Protein AF-A0A8T4SGU6-F1 (afdb_monomer_lite)

Radius of gyration: 40.5 Å; chains: 1; bounding box: 100×80×99 Å

Secondary structure (DSSP, 8-state):
-----------------------------HHHHHHHHHHHHHHHHHHHHHHHHHHHHHHHHHHHHHHHHHHHHHHHHHHHHHHHHHHHHHHHHHHHHHHHHT----------S------HHHHHHHHHHHHHHTSTT-----PPP----GGGTGGGSSS--S--PPPPHHHHHHHHHHHHHHS--EESSSSS-TTS--EEEPTTS-EEE-EE---TT-TTEEEEEEE-TTS-EEEEEEE-TT-EETTEEPPP-

Foldseek 3Di:
DDDDDDDDDDDDPDDDDDDDPPPDPDDDDPVVVVVVVVVVVVVVVVVVVVVVVVVCVVVVVVVVVVVVVVVVVVVVVVVVVVVVVVVVVVVVVVVVVVVVVPPDPPDDPPDPPDDDDDDPVVVVVVVVVVVVVVPPPDDPDDDDDPDDDPVVVVVPPPDDDPDDDDPDPVVVVVPVVVCVQQVFKDKPVQFPAQADWIWIQGNRRDIDTWDQDPDPVQQQKIFDWGQDPVSGIDTDIDRAPQGDDPRHHDDDD

Structure (mmCIF, N/CA/C/O backbone):
data_AF-A0A8T4SGU6-F1
#
_entry.id   AF-A0A8T4SGU6-F1
#
loop_
_atom_site.group_PDB
_atom_site.id
_atom_site.type_symbol
_atom_site.label_atom_id
_atom_site.label_alt_id
_atom_site.label_comp_id
_atom_site.label_asym_id
_atom_site.label_entity_id
_atom_site.label_seq_id
_atom_site.pdbx_PDB_ins_code
_atom_site.Cartn_x
_atom_site.Cartn_y
_atom_site.Cartn_z
_atom_site.occupancy
_atom_site.B_iso_or_equiv
_atom_site.auth_seq_id
_atom_site.auth_comp_id
_atom_site.auth_asym_id
_atom_site.auth_atom_id
_atom_site.pdbx_PDB_model_num
ATOM 1 N N . MET A 1 1 ? 8.895 39.538 29.340 1.00 46.19 1 MET A N 1
ATOM 2 C CA . MET A 1 1 ? 7.439 39.818 29.325 1.00 46.19 1 MET A CA 1
ATOM 3 C C . MET A 1 1 ? 6.768 39.092 30.487 1.00 46.19 1 MET A C 1
ATOM 5 O O . MET A 1 1 ? 6.657 37.876 30.463 1.00 46.19 1 MET A O 1
ATOM 9 N N . SER A 1 2 ? 6.404 39.833 31.535 1.00 48.62 2 SER A N 1
ATOM 10 C CA . SER A 1 2 ? 5.876 39.313 32.805 1.00 48.62 2 SER A CA 1
ATOM 11 C C . SER A 1 2 ? 4.350 39.199 32.756 1.00 48.62 2 SER A C 1
ATOM 13 O O . SER A 1 2 ? 3.676 40.177 32.438 1.00 48.62 2 SER A O 1
ATOM 15 N N . LYS A 1 3 ? 3.785 38.027 33.072 1.00 57.81 3 LYS A N 1
ATOM 16 C CA . LYS A 1 3 ? 2.332 37.847 33.236 1.00 57.81 3 LYS A CA 1
ATOM 17 C C . LYS A 1 3 ? 2.012 37.416 34.668 1.00 57.81 3 LYS A C 1
ATOM 19 O O . LYS A 1 3 ? 1.973 36.233 34.986 1.00 57.81 3 LYS A O 1
ATOM 24 N N . LYS A 1 4 ? 1.730 38.414 35.514 1.00 60.12 4 LYS A N 1
ATOM 25 C CA . LYS A 1 4 ? 0.951 38.282 36.757 1.00 60.12 4 LYS A CA 1
ATOM 26 C C . LYS A 1 4 ? -0.436 37.714 36.423 1.00 60.12 4 LYS A C 1
ATOM 28 O O . LYS A 1 4 ? -1.144 38.305 35.610 1.00 60.12 4 LYS A O 1
ATOM 33 N N . LYS A 1 5 ? -0.873 36.648 37.100 1.00 61.66 5 LYS A N 1
ATOM 34 C CA . LYS A 1 5 ? -2.297 36.282 37.180 1.00 61.66 5 LYS A CA 1
ATOM 35 C C . LYS A 1 5 ? -2.786 36.416 38.621 1.00 61.66 5 LYS A C 1
ATOM 37 O O . LYS A 1 5 ? -2.148 35.959 39.561 1.00 61.66 5 LYS A O 1
ATOM 42 N N . ARG A 1 6 ? -3.887 37.160 38.738 1.00 62.16 6 ARG A N 1
ATOM 43 C CA . ARG A 1 6 ? -4.563 37.614 39.954 1.00 62.16 6 ARG A CA 1
ATOM 44 C C . ARG A 1 6 ? -5.322 36.458 40.607 1.00 62.16 6 ARG A C 1
ATOM 46 O O . ARG A 1 6 ? -6.027 35.729 39.917 1.00 62.16 6 ARG A O 1
ATOM 53 N N . TYR A 1 7 ? -5.230 36.371 41.930 1.00 50.94 7 TYR A N 1
ATOM 54 C CA . TYR A 1 7 ? -6.155 35.617 42.771 1.00 50.94 7 TYR A CA 1
ATOM 55 C C . TYR A 1 7 ? -7.510 36.335 42.809 1.00 50.94 7 TYR A C 1
ATOM 57 O O . TYR A 1 7 ? -7.584 37.510 43.168 1.00 50.94 7 TYR A O 1
ATOM 65 N N . LEU A 1 8 ? -8.577 35.627 42.443 1.00 58.75 8 LEU A N 1
ATOM 66 C CA . LEU A 1 8 ? -9.958 36.034 42.688 1.00 58.75 8 LEU A CA 1
ATOM 67 C C . LEU A 1 8 ? -10.424 35.358 43.978 1.00 58.75 8 LEU A C 1
ATOM 69 O O . LEU A 1 8 ? -10.650 34.153 44.014 1.00 58.75 8 LEU A O 1
ATOM 73 N N . SER A 1 9 ? -10.540 36.157 45.039 1.00 65.56 9 SER A N 1
ATOM 74 C CA . SER A 1 9 ? -11.403 35.856 46.177 1.00 65.56 9 SER A CA 1
ATOM 75 C C . SER A 1 9 ? -12.822 36.338 45.870 1.00 65.56 9 SER A C 1
ATOM 77 O O . SER A 1 9 ? -12.987 37.273 45.080 1.00 65.56 9 SER A O 1
ATOM 79 N N . LYS A 1 10 ? -13.801 35.692 46.520 1.00 54.75 10 LYS A N 1
ATOM 80 C CA . LYS A 1 10 ? -15.238 36.006 46.717 1.00 54.75 10 LYS A CA 1
ATOM 81 C C . LYS A 1 10 ? -16.026 34.698 46.514 1.00 54.75 10 LYS A C 1
ATOM 83 O O . LYS A 1 10 ? -15.729 33.946 45.605 1.00 54.75 10 LYS A O 1
ATOM 88 N N . SER A 1 11 ? -17.018 34.338 47.316 1.00 50.38 11 SER A N 1
ATOM 89 C CA . SER A 1 11 ? -17.886 35.168 48.138 1.00 50.38 11 SER A CA 1
ATOM 90 C C . SER A 1 11 ? -18.423 34.372 49.329 1.00 50.38 11 SER A C 1
ATOM 92 O O . SER A 1 11 ? -18.724 33.184 49.236 1.00 50.38 11 SER A O 1
ATOM 94 N N . LYS A 1 12 ? -18.547 35.075 50.455 1.00 56.81 12 LYS A N 1
ATOM 95 C CA . LYS A 1 12 ? -19.472 34.751 51.535 1.00 56.81 12 LYS A CA 1
ATOM 96 C C . LYS A 1 12 ? -20.892 34.871 50.972 1.00 56.81 12 LYS A C 1
ATOM 98 O O . LYS A 1 12 ? -21.280 35.975 50.601 1.00 56.81 12 LYS A O 1
ATOM 103 N N . LEU A 1 13 ? -21.662 33.787 50.964 1.00 55.28 13 LEU A N 1
ATOM 104 C CA . LEU A 1 13 ? -23.122 33.866 50.927 1.00 55.28 13 LEU A CA 1
ATOM 105 C C . LEU A 1 13 ? -23.644 33.291 52.244 1.00 55.28 13 LEU A C 1
ATOM 107 O O . LEU A 1 13 ? -23.823 32.088 52.414 1.00 55.28 13 LEU A O 1
ATOM 111 N N . ALA A 1 14 ? -23.770 34.190 53.214 1.00 54.28 14 ALA A N 1
ATOM 112 C CA . ALA A 1 14 ? -24.398 33.940 54.493 1.00 54.28 14 ALA A CA 1
ATOM 113 C C . ALA A 1 14 ? -25.899 34.231 54.376 1.00 54.28 14 ALA A C 1
ATOM 115 O O . ALA A 1 14 ? -26.293 35.261 53.839 1.00 54.28 14 ALA A O 1
ATOM 116 N N . GLN A 1 15 ? -26.687 33.317 54.941 1.00 56.03 15 GLN A N 1
ATOM 117 C CA . GLN A 1 15 ? -27.799 33.622 55.840 1.00 56.03 15 GLN A CA 1
ATOM 118 C C . GLN A 1 15 ? -28.861 34.604 55.326 1.00 56.03 15 GLN A C 1
ATOM 120 O O . GLN A 1 15 ? -28.764 35.798 55.559 1.00 56.03 15 GLN A O 1
ATOM 125 N N . HIS A 1 16 ? -29.960 34.075 54.786 1.00 52.00 16 HIS A N 1
ATOM 126 C CA . HIS A 1 16 ? -31.298 34.546 55.156 1.00 52.00 16 HIS A CA 1
ATOM 127 C C . HIS A 1 16 ? -32.350 33.523 54.717 1.00 52.00 16 HIS A C 1
ATOM 129 O O . HIS A 1 16 ? -32.627 33.351 53.537 1.00 52.00 16 HIS A O 1
ATOM 135 N N . GLY A 1 17 ? -32.942 32.837 55.691 1.00 49.19 17 GLY A N 1
ATOM 136 C CA . GLY A 1 17 ? -34.049 31.912 55.477 1.00 49.19 17 GLY A CA 1
ATOM 137 C C . GLY A 1 17 ? -34.768 31.668 56.794 1.00 49.19 17 GLY A C 1
ATOM 138 O O . GLY A 1 17 ? -34.551 30.649 57.444 1.00 49.19 17 GLY A O 1
ATOM 139 N N . LYS A 1 18 ? -35.574 32.647 57.227 1.00 53.00 18 LYS A N 1
ATOM 140 C CA . LYS A 1 18 ? -36.510 32.497 58.348 1.00 53.00 18 LYS A CA 1
ATOM 141 C C . LYS A 1 18 ? -37.457 31.336 58.026 1.00 53.00 18 LYS A C 1
ATOM 143 O O . LYS A 1 18 ? -38.281 31.451 57.125 1.00 53.00 18 LYS A O 1
ATOM 148 N N . LYS A 1 19 ? -37.341 30.236 58.773 1.00 51.69 19 LYS A N 1
ATOM 149 C CA . LYS A 1 19 ? -38.342 29.165 58.818 1.00 51.69 19 LYS A CA 1
ATOM 150 C C . LYS A 1 19 ? -39.628 29.729 59.425 1.00 51.69 19 LYS A C 1
ATOM 152 O O . LYS A 1 19 ? -39.684 29.965 60.627 1.00 51.69 19 LYS A O 1
ATOM 157 N N . GLN A 1 20 ? -40.645 29.952 58.603 1.00 56.41 20 GLN A N 1
ATOM 158 C CA . GLN A 1 20 ? -42.023 29.993 59.080 1.00 56.41 20 GLN A CA 1
ATOM 159 C C . GLN A 1 20 ? -42.544 28.554 59.070 1.00 56.41 20 GLN A C 1
ATOM 161 O O . GLN A 1 20 ? -42.670 27.938 58.015 1.00 56.41 20 GLN A O 1
ATOM 166 N N . GLU A 1 21 ? -42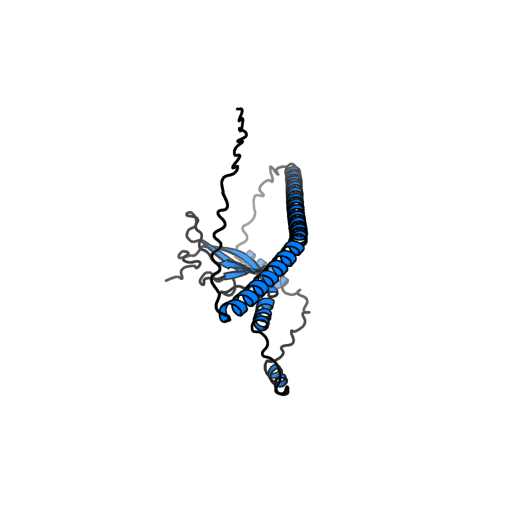.777 27.995 60.257 1.00 54.72 21 GLU A N 1
ATOM 167 C CA . GLU A 1 21 ? -43.415 26.690 60.421 1.00 54.72 21 GLU A CA 1
ATOM 168 C C . GLU A 1 21 ? -44.921 26.837 60.194 1.00 54.72 21 GLU A C 1
ATOM 170 O O . GLU A 1 21 ? -45.687 27.148 61.105 1.00 54.72 21 GLU A O 1
ATOM 175 N N . ILE A 1 22 ? -45.352 26.626 58.953 1.00 51.12 22 ILE A N 1
ATOM 176 C CA . ILE A 1 22 ? -46.766 26.476 58.617 1.00 51.12 22 ILE A CA 1
ATOM 177 C C . ILE A 1 22 ? -47.183 25.059 59.038 1.00 51.12 22 ILE A C 1
ATOM 179 O O . ILE A 1 22 ? -46.904 24.077 58.351 1.00 51.12 22 ILE A O 1
ATOM 183 N N . LYS A 1 23 ? -47.821 24.943 60.208 1.00 57.41 23 LYS A N 1
ATOM 184 C CA . LYS A 1 23 ? -48.439 23.703 60.702 1.00 57.41 23 LYS A CA 1
ATOM 185 C C . LYS A 1 23 ? -49.814 23.518 60.060 1.00 57.41 23 LYS A C 1
ATOM 187 O O . LYS A 1 23 ? -50.837 23.739 60.699 1.00 57.41 23 LYS A O 1
ATOM 192 N N . THR A 1 24 ? -49.844 23.106 58.798 1.00 57.19 24 THR A N 1
ATOM 193 C CA . THR A 1 24 ? -51.079 22.635 58.156 1.00 57.19 24 THR A CA 1
ATOM 194 C C . THR A 1 24 ? -51.033 21.114 58.105 1.00 57.19 24 THR A C 1
ATOM 196 O O . THR A 1 24 ? -50.389 20.526 57.241 1.00 57.19 24 THR A O 1
ATOM 199 N N . ALA A 1 25 ? -51.682 20.463 59.071 1.00 55.75 25 ALA A N 1
ATOM 200 C CA . ALA A 1 25 ? -51.849 19.015 59.080 1.00 55.75 25 ALA A CA 1
ATOM 201 C C . ALA A 1 25 ? -52.946 18.633 58.075 1.00 55.75 25 ALA A C 1
ATOM 203 O O . ALA A 1 25 ? -54.121 18.537 58.420 1.00 55.75 25 ALA A O 1
ATOM 204 N N . VAL A 1 26 ? -52.564 18.467 56.809 1.00 58.97 26 VAL A N 1
ATOM 205 C CA . VAL A 1 26 ? -53.436 17.877 55.789 1.00 58.97 26 VAL A CA 1
ATOM 206 C C . VAL A 1 26 ? -53.408 16.363 55.984 1.00 58.97 26 VAL A C 1
ATOM 208 O O . VAL A 1 26 ? -52.353 15.738 55.885 1.00 58.97 26 VAL A O 1
ATOM 211 N N . ALA A 1 27 ? -54.558 15.772 56.304 1.00 57.75 27 ALA A N 1
ATOM 212 C CA . ALA A 1 27 ? -54.709 14.326 56.398 1.00 57.75 27 ALA A CA 1
ATOM 213 C C . ALA A 1 27 ? -54.489 13.703 55.009 1.00 57.75 27 ALA A C 1
ATOM 215 O O . ALA A 1 27 ? -55.324 13.858 54.118 1.00 57.75 27 ALA A O 1
ATOM 216 N N . MET A 1 28 ? -53.347 13.037 54.811 1.00 57.72 28 MET A N 1
ATOM 217 C CA . MET A 1 28 ? -53.044 12.362 53.548 1.00 57.72 28 MET A CA 1
ATOM 218 C C . MET A 1 28 ? -53.932 11.114 53.372 1.00 57.72 28 MET A C 1
ATOM 220 O O . MET A 1 28 ? -54.089 10.337 54.323 1.00 57.72 28 MET A O 1
ATOM 224 N N . PRO A 1 29 ? -54.496 10.890 52.172 1.00 71.62 29 PRO A N 1
ATOM 225 C CA . PRO A 1 29 ? -55.210 9.666 51.823 1.00 71.62 29 PRO A CA 1
ATOM 226 C C . PRO A 1 29 ? -54.358 8.416 52.083 1.00 71.62 29 PRO A C 1
ATOM 228 O O . PRO A 1 29 ? -53.159 8.393 51.810 1.00 71.62 29 PRO A O 1
ATOM 231 N N . LYS A 1 30 ? -54.977 7.335 52.577 1.00 71.75 30 LYS A N 1
ATOM 232 C CA . LYS A 1 30 ? -54.278 6.075 52.910 1.00 71.75 30 LYS A CA 1
ATOM 233 C C . LYS A 1 30 ? -53.518 5.454 51.723 1.00 71.75 30 LYS A C 1
ATOM 235 O O . LYS A 1 30 ? -52.542 4.744 51.952 1.00 71.75 30 LYS A O 1
ATOM 240 N N . ASP A 1 31 ? -53.934 5.745 50.491 1.00 75.50 31 ASP A N 1
ATOM 241 C CA . ASP A 1 31 ? -53.294 5.267 49.256 1.00 75.50 31 ASP A CA 1
ATOM 242 C C . ASP A 1 31 ? -51.909 5.913 49.016 1.00 75.50 31 ASP A C 1
ATOM 244 O O . ASP A 1 31 ? -50.961 5.266 48.567 1.00 75.50 31 ASP A O 1
ATOM 248 N N . ASP A 1 32 ? -51.713 7.158 49.458 1.00 80.31 32 ASP A N 1
ATOM 249 C CA . ASP A 1 32 ? -50.431 7.859 49.305 1.00 80.31 32 ASP A CA 1
ATOM 250 C C . ASP A 1 32 ? -49.350 7.335 50.266 1.00 80.31 32 ASP A C 1
ATOM 252 O O . ASP A 1 32 ? -48.152 7.460 50.003 1.00 80.31 32 ASP A O 1
ATOM 256 N N . SER A 1 33 ? -49.748 6.659 51.350 1.00 84.25 33 SER A N 1
ATOM 257 C CA . SER A 1 33 ? -48.810 6.043 52.298 1.00 84.25 33 SER A CA 1
ATOM 258 C C . SER A 1 33 ? -48.042 4.866 51.685 1.00 84.25 33 SER A C 1
ATOM 260 O O . SER A 1 33 ? -46.859 4.678 51.982 1.00 84.25 33 SER A O 1
ATOM 262 N N . GLN A 1 34 ? -48.675 4.080 50.806 1.00 88.25 34 GLN A N 1
ATOM 263 C CA . GLN A 1 34 ? -47.997 2.971 50.126 1.00 88.25 34 GLN A CA 1
ATOM 264 C C . GLN A 1 34 ? -47.003 3.480 49.079 1.00 88.25 34 GLN A C 1
ATOM 266 O O . GLN A 1 34 ? -45.868 2.998 49.032 1.00 88.25 34 GLN A O 1
ATOM 271 N N . LYS A 1 35 ? -47.384 4.510 48.313 1.00 89.75 35 LYS A N 1
ATOM 272 C CA . LYS A 1 35 ? -46.494 5.170 47.346 1.00 89.75 35 LYS A CA 1
ATOM 273 C C . LYS A 1 35 ? -45.271 5.783 48.028 1.00 89.75 35 LYS A C 1
ATOM 275 O O . LYS A 1 35 ? -44.159 5.636 47.528 1.00 89.75 35 LYS A O 1
ATOM 280 N N . LEU A 1 36 ? -45.446 6.384 49.208 1.00 89.31 36 LEU A N 1
ATOM 281 C CA . LEU A 1 36 ? -44.335 6.945 49.978 1.00 89.31 36 LEU A CA 1
ATOM 282 C C . LEU A 1 36 ? -43.336 5.864 50.429 1.00 89.31 36 LEU A C 1
ATOM 284 O O . LEU A 1 36 ? -42.130 6.037 50.270 1.00 89.31 36 LEU A O 1
ATOM 288 N N . LYS A 1 37 ? -43.821 4.712 50.912 1.00 91.50 37 LYS A N 1
ATOM 289 C CA . LYS A 1 37 ? -42.952 3.584 51.303 1.00 91.50 37 LYS A CA 1
ATOM 290 C C . LYS A 1 37 ? -42.193 2.989 50.117 1.00 91.50 37 LYS A C 1
ATOM 292 O O . LYS A 1 37 ? -41.018 2.648 50.255 1.00 91.50 37 LYS A O 1
ATOM 297 N N . GLN A 1 38 ? -42.842 2.872 48.958 1.00 94.06 38 GLN A N 1
ATOM 298 C CA . GLN A 1 38 ? -42.182 2.422 47.729 1.00 94.06 38 GLN A CA 1
ATOM 299 C C . GLN A 1 38 ? -41.097 3.410 47.286 1.00 94.06 38 GLN A C 1
ATOM 301 O O . GLN A 1 38 ? -39.986 2.997 46.955 1.00 94.06 38 GLN A O 1
ATOM 306 N N . PHE A 1 39 ? -41.377 4.711 47.348 1.00 93.81 39 PHE A N 1
ATOM 307 C CA . PHE A 1 39 ? -40.407 5.748 47.012 1.00 93.81 39 PHE A CA 1
ATOM 308 C C . PHE A 1 39 ? -39.194 5.745 47.959 1.00 93.81 39 PHE A C 1
ATOM 310 O O . PHE A 1 39 ? -38.050 5.796 47.508 1.00 93.81 39 PHE A O 1
ATOM 317 N N . GLU A 1 40 ? -39.404 5.578 49.269 1.00 94.88 40 GLU A N 1
ATOM 318 C CA . GLU A 1 40 ? -38.306 5.423 50.235 1.00 94.88 40 GLU A CA 1
ATOM 319 C C . GLU A 1 40 ? -37.439 4.185 49.954 1.00 94.88 40 GLU A C 1
ATOM 321 O O . GLU A 1 40 ? -36.212 4.241 50.082 1.00 94.88 40 GLU A O 1
ATOM 326 N N . GLN A 1 41 ? -38.050 3.063 49.558 1.00 95.69 41 GLN A N 1
ATOM 327 C CA . GLN A 1 41 ? -37.309 1.863 49.162 1.00 95.69 41 GLN A CA 1
ATOM 328 C C . GLN A 1 41 ? -36.470 2.107 47.903 1.00 95.69 41 GLN A C 1
ATOM 330 O O . GLN A 1 41 ? -35.305 1.707 47.872 1.00 95.69 41 GLN A O 1
ATOM 335 N N . GLN A 1 42 ? -37.009 2.818 46.909 1.00 95.38 42 GLN A N 1
ATOM 336 C CA . GLN A 1 42 ? -36.263 3.200 45.708 1.00 95.38 42 GLN A CA 1
ATOM 337 C C . GLN A 1 42 ? -35.066 4.104 46.038 1.00 95.38 42 GLN A C 1
ATOM 339 O O . GLN A 1 42 ? -33.962 3.849 45.557 1.00 95.38 42 GLN A O 1
ATOM 344 N N . ILE A 1 43 ? -35.230 5.094 46.924 1.00 94.56 43 ILE A N 1
ATOM 345 C CA . ILE A 1 43 ? -34.122 5.955 47.378 1.00 94.56 43 ILE A CA 1
ATOM 346 C C . ILE A 1 43 ? -33.035 5.129 48.086 1.00 94.56 43 ILE A C 1
ATOM 348 O O . ILE A 1 43 ? -31.837 5.323 47.851 1.00 94.56 43 ILE A O 1
ATOM 352 N N . LYS A 1 44 ? -33.421 4.165 48.931 1.00 94.12 44 LYS A N 1
ATOM 353 C CA . LYS A 1 44 ? -32.462 3.272 49.604 1.00 94.12 44 LYS A CA 1
ATOM 354 C C . LYS A 1 44 ? -31.706 2.395 48.604 1.00 94.12 44 LYS A C 1
ATOM 356 O O . LYS A 1 44 ? -30.490 2.252 48.728 1.00 94.12 44 LYS A O 1
ATOM 361 N N . GLN A 1 45 ? -32.384 1.866 47.587 1.00 95.25 45 GLN A N 1
ATOM 362 C CA . GLN A 1 45 ? -31.742 1.082 46.530 1.00 95.25 45 GLN A CA 1
ATOM 363 C C . GLN A 1 45 ? -30.766 1.931 45.704 1.00 95.25 45 GLN A C 1
ATOM 365 O O . GLN A 1 45 ? -29.617 1.526 45.520 1.00 95.25 45 GLN A O 1
ATOM 370 N N . GLN A 1 46 ? -31.166 3.138 45.292 1.00 93.56 46 GLN A N 1
ATOM 371 C CA . GLN A 1 46 ? -30.291 4.050 44.549 1.00 93.56 46 GLN A CA 1
ATOM 372 C C . GLN A 1 46 ? -29.073 4.498 45.369 1.00 93.56 46 GLN A C 1
ATOM 374 O O . GLN A 1 46 ? -27.959 4.532 44.845 1.00 93.56 46 GLN A O 1
ATOM 379 N N . SER A 1 47 ? -29.233 4.797 46.662 1.00 91.38 47 SER A N 1
ATOM 380 C CA . SER A 1 47 ? -28.093 5.177 47.515 1.00 91.38 47 SER A CA 1
ATOM 381 C C . SER A 1 47 ? -27.115 4.016 47.749 1.00 91.38 47 SER A C 1
ATOM 383 O O . SER A 1 47 ? -25.903 4.218 47.788 1.00 91.38 47 SER A O 1
ATOM 385 N N . SER A 1 48 ? -27.609 2.776 47.830 1.00 92.00 48 SER A N 1
ATOM 386 C CA . SER A 1 48 ? -26.753 1.585 47.908 1.00 92.00 48 SER A CA 1
ATOM 387 C C . SER A 1 48 ? -25.948 1.381 46.619 1.00 92.00 48 SER A C 1
ATOM 389 O O . SER A 1 48 ? -24.733 1.182 46.673 1.00 92.00 48 SER A O 1
ATOM 391 N N . GLN A 1 49 ? -26.590 1.522 45.454 1.00 91.75 49 GLN A N 1
ATOM 392 C CA . GLN A 1 49 ? -25.918 1.411 44.156 1.00 91.75 49 GLN A CA 1
ATOM 393 C C . GLN A 1 49 ? -24.851 2.495 43.957 1.00 91.75 49 GLN A C 1
ATOM 395 O O . GLN A 1 49 ? -23.740 2.188 43.524 1.00 91.75 49 GLN A O 1
ATOM 400 N N . THR A 1 50 ? -25.132 3.751 44.320 1.00 87.81 50 THR A N 1
ATOM 401 C CA . THR A 1 50 ? -24.146 4.839 44.187 1.00 87.81 50 THR A CA 1
ATOM 402 C C . THR A 1 50 ? -22.943 4.644 45.110 1.00 87.81 50 THR A C 1
ATOM 404 O O . THR A 1 50 ? -21.809 4.871 44.684 1.00 87.81 50 THR A O 1
ATOM 407 N N . ASN A 1 51 ? -23.154 4.134 46.327 1.00 88.25 51 ASN A N 1
ATOM 408 C CA . ASN A 1 51 ? -22.070 3.790 47.250 1.00 88.25 51 ASN A CA 1
ATOM 409 C C . ASN A 1 51 ? -21.213 2.618 46.744 1.00 88.25 51 ASN A C 1
ATOM 411 O O . ASN A 1 51 ? -19.986 2.652 46.865 1.00 88.25 51 ASN A O 1
ATOM 415 N N . GLN A 1 52 ? -21.828 1.600 46.133 1.00 86.94 52 GLN A N 1
ATOM 416 C CA . GLN A 1 52 ? -21.090 0.498 45.508 1.00 86.94 52 GLN A CA 1
ATOM 417 C C . GLN A 1 52 ? -20.253 0.984 44.315 1.00 86.94 52 GLN A C 1
ATOM 419 O O . GLN A 1 52 ? -19.072 0.645 44.216 1.00 86.94 52 GLN A O 1
ATOM 424 N N . LEU A 1 53 ? -20.813 1.852 43.467 1.00 81.19 53 LEU A N 1
ATOM 425 C CA . LEU A 1 53 ? -20.105 2.425 42.320 1.00 81.19 53 LEU A CA 1
ATOM 426 C C . LEU A 1 53 ? -18.940 3.334 42.756 1.00 81.19 53 LEU A C 1
ATOM 428 O O . LEU A 1 53 ? -17.852 3.292 42.176 1.00 81.19 53 LEU A O 1
ATOM 432 N N . ALA A 1 54 ? -19.128 4.125 43.818 1.00 80.12 54 ALA A N 1
ATOM 433 C CA . ALA A 1 54 ? -18.079 4.963 44.399 1.00 80.12 54 ALA A CA 1
ATOM 434 C C . ALA A 1 54 ? -16.907 4.128 44.940 1.00 80.12 54 ALA A C 1
ATOM 436 O O . ALA A 1 54 ? -15.748 4.521 44.792 1.00 80.12 54 ALA A O 1
ATOM 437 N N . LYS A 1 55 ? -17.191 2.941 45.490 1.00 83.12 55 LYS A N 1
ATOM 438 C CA . LYS A 1 55 ? -16.171 2.005 45.981 1.00 83.12 55 LYS A CA 1
ATOM 439 C C . LYS A 1 55 ? -15.354 1.357 44.852 1.00 83.12 55 LYS A C 1
ATOM 441 O O . LYS A 1 55 ? -14.201 0.998 45.078 1.00 83.12 55 LYS A O 1
ATOM 446 N N . GLN A 1 56 ? -15.904 1.252 43.638 1.00 78.00 56 GLN A N 1
ATOM 447 C CA . GLN A 1 56 ? -15.225 0.665 42.470 1.00 78.00 56 GLN A CA 1
ATOM 448 C C . GLN A 1 56 ? -14.369 1.666 41.667 1.00 78.00 56 GLN A C 1
ATOM 450 O O . GLN A 1 56 ? -13.371 1.274 41.057 1.00 78.00 56 GLN A O 1
ATOM 455 N N . ARG A 1 57 ? -14.677 2.972 41.716 1.00 71.50 57 ARG A N 1
ATOM 456 C CA . ARG A 1 57 ? -13.889 4.030 41.043 1.00 71.50 57 ARG A CA 1
ATOM 457 C C . ARG A 1 57 ? -12.370 4.016 41.316 1.00 71.50 57 ARG A C 1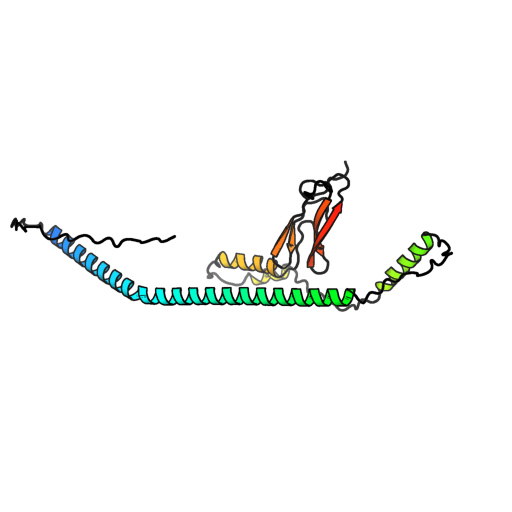
ATOM 459 O O . ARG A 1 57 ? -11.619 4.171 40.350 1.00 71.50 57 ARG A O 1
ATOM 466 N N . PRO A 1 58 ? -11.864 3.824 42.553 1.00 73.56 58 PRO 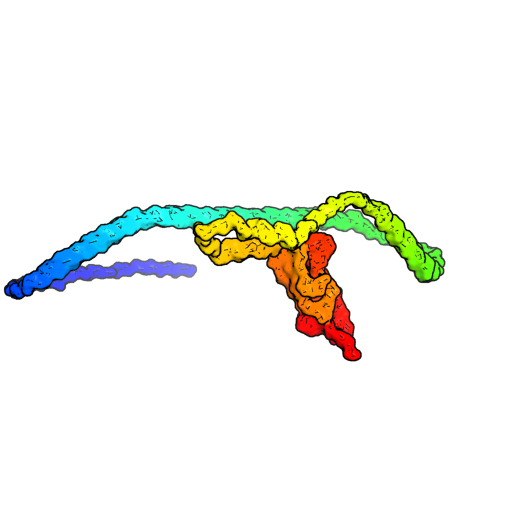A N 1
ATOM 467 C CA . PRO A 1 58 ? -10.422 3.890 42.804 1.00 73.56 58 PRO A CA 1
ATOM 468 C C . PRO A 1 58 ? -9.629 2.746 42.156 1.00 73.56 58 PRO A C 1
ATOM 470 O O . PRO A 1 58 ? -8.437 2.915 41.895 1.00 73.56 58 PRO A O 1
ATOM 473 N N . GLN A 1 59 ? -10.254 1.601 41.854 1.00 74.44 59 GLN A N 1
ATOM 474 C CA . GLN A 1 59 ? -9.558 0.489 41.197 1.00 74.44 59 GLN A CA 1
ATOM 475 C C . GLN A 1 59 ? -9.412 0.693 39.686 1.00 74.44 59 GLN A C 1
ATOM 477 O O . GLN A 1 59 ? -8.340 0.435 39.135 1.00 74.44 59 GLN A O 1
ATOM 482 N N . HIS A 1 60 ? -10.437 1.235 39.022 1.00 73.56 60 HIS A N 1
ATOM 483 C CA . HIS A 1 60 ? -10.356 1.561 37.595 1.00 73.56 60 HIS A CA 1
ATOM 484 C C . HIS A 1 60 ? -9.321 2.649 37.309 1.00 73.56 60 HIS A C 1
ATOM 486 O O . HIS A 1 60 ? -8.587 2.557 36.327 1.00 73.56 60 HIS A O 1
ATOM 492 N N . HIS A 1 61 ? -9.188 3.639 38.197 1.00 82.62 61 HIS A N 1
ATOM 493 C CA . HIS A 1 61 ? -8.222 4.710 37.980 1.00 82.62 61 HIS A CA 1
ATOM 494 C C . HIS A 1 61 ? -6.770 4.206 37.998 1.00 82.62 61 HIS A C 1
ATOM 496 O O . HIS A 1 61 ? -5.985 4.596 37.135 1.00 82.62 61 HIS A O 1
ATOM 502 N N . LYS A 1 62 ? -6.428 3.285 38.913 1.00 88.50 62 LYS A N 1
ATOM 503 C CA . LYS A 1 62 ? -5.085 2.684 38.987 1.00 88.50 62 LYS A CA 1
ATOM 504 C C . LYS A 1 62 ? -4.752 1.840 37.755 1.00 88.50 62 LYS A C 1
ATOM 506 O O . LYS A 1 62 ? -3.647 1.959 37.236 1.00 88.50 62 LYS A O 1
ATOM 511 N N . ARG A 1 63 ? -5.701 1.031 37.260 1.00 90.50 63 ARG A N 1
ATOM 512 C CA . ARG A 1 63 ? -5.502 0.225 36.038 1.00 90.50 63 ARG A CA 1
ATOM 513 C C . ARG A 1 63 ? -5.295 1.115 34.813 1.00 90.50 63 ARG A C 1
ATOM 515 O O . ARG A 1 63 ? -4.367 0.874 34.053 1.00 90.50 63 ARG A O 1
ATOM 522 N N . ASN A 1 64 ? -6.083 2.181 34.669 1.00 89.50 64 ASN A N 1
ATOM 523 C CA . ASN A 1 64 ? -5.943 3.108 33.544 1.00 89.50 64 ASN A CA 1
ATOM 524 C C . ASN A 1 64 ? -4.616 3.880 33.590 1.00 89.50 64 ASN A C 1
ATOM 526 O O . ASN A 1 64 ? -3.965 4.012 32.560 1.00 89.50 64 ASN A O 1
ATOM 530 N N . ILE A 1 65 ? -4.175 4.338 34.770 1.00 94.62 65 ILE A N 1
ATOM 531 C CA . ILE A 1 65 ? -2.860 4.985 34.920 1.00 94.62 65 ILE A CA 1
ATOM 532 C C . ILE A 1 65 ? -1.734 4.010 34.550 1.00 94.62 65 ILE A C 1
ATOM 534 O O . ILE A 1 65 ? -0.829 4.386 33.812 1.00 94.62 65 ILE A O 1
ATOM 538 N N . LEU A 1 66 ? -1.801 2.757 35.014 1.00 95.88 66 LEU A N 1
ATOM 539 C CA . LEU A 1 66 ? -0.792 1.746 34.692 1.00 95.88 66 LEU A CA 1
ATOM 540 C C . LEU A 1 66 ? -0.723 1.466 33.182 1.00 95.88 66 LEU A C 1
ATOM 542 O O . LEU A 1 66 ? 0.371 1.409 32.628 1.00 95.88 66 LEU A O 1
ATOM 546 N N . LEU A 1 67 ? -1.872 1.354 32.508 1.00 95.56 67 LEU A N 1
ATOM 547 C CA . LEU A 1 67 ? -1.928 1.172 31.054 1.00 95.56 67 LEU A CA 1
ATOM 548 C C . LEU A 1 67 ? -1.327 2.365 30.300 1.00 95.56 67 LEU A C 1
ATOM 550 O O . LEU A 1 67 ? -0.554 2.161 29.369 1.00 95.56 67 LEU A O 1
ATOM 554 N N . ILE A 1 68 ? -1.615 3.598 30.728 1.00 96.56 68 ILE A N 1
ATOM 555 C CA . ILE A 1 68 ? -1.023 4.806 30.129 1.00 96.56 68 ILE A CA 1
ATOM 556 C C . ILE A 1 68 ? 0.503 4.793 30.283 1.00 96.56 68 ILE A C 1
ATOM 558 O O . ILE A 1 68 ? 1.211 5.067 29.319 1.00 96.56 68 ILE A O 1
ATOM 562 N N . ILE A 1 69 ? 1.020 4.429 31.462 1.00 97.44 69 ILE A N 1
ATOM 563 C CA . ILE A 1 69 ? 2.469 4.328 31.696 1.00 97.44 69 ILE A CA 1
ATOM 564 C C . ILE A 1 69 ? 3.098 3.280 30.767 1.00 97.44 69 ILE A C 1
ATOM 566 O O . ILE A 1 69 ? 4.121 3.563 30.149 1.00 97.44 69 ILE A O 1
ATOM 570 N N . ILE A 1 70 ? 2.479 2.104 30.614 1.00 97.75 70 ILE A N 1
ATOM 571 C CA . ILE A 1 70 ? 2.973 1.047 29.715 1.00 97.75 70 ILE A CA 1
ATOM 572 C C . ILE A 1 70 ? 3.020 1.539 28.263 1.00 97.75 70 ILE A C 1
ATOM 574 O O . ILE A 1 70 ? 4.037 1.366 27.596 1.00 97.75 70 ILE A O 1
ATOM 578 N N . VAL A 1 71 ? 1.963 2.199 27.781 1.00 97.06 71 VAL A N 1
ATOM 579 C CA . VAL A 1 71 ? 1.913 2.741 26.412 1.00 97.06 71 VAL A CA 1
ATOM 580 C C . VAL A 1 71 ? 3.002 3.795 26.188 1.00 97.06 71 VAL A C 1
ATOM 582 O O . VAL A 1 71 ? 3.671 3.773 25.157 1.00 97.06 71 VAL A O 1
ATOM 585 N N . VAL A 1 72 ? 3.237 4.680 27.162 1.00 97.81 72 VAL A N 1
ATOM 586 C CA . VAL A 1 72 ? 4.305 5.691 27.083 1.00 97.81 72 VAL A CA 1
ATOM 587 C C . VAL A 1 72 ? 5.690 5.040 27.046 1.00 97.81 72 VAL A C 1
ATOM 589 O O . VAL A 1 72 ? 6.525 5.440 26.238 1.00 97.81 72 VAL A O 1
ATOM 592 N N . LEU A 1 73 ? 5.940 4.014 27.865 1.00 97.81 73 LEU A N 1
ATOM 593 C CA . LEU A 1 73 ? 7.217 3.293 27.862 1.00 97.81 73 LEU A CA 1
ATOM 594 C C . LEU A 1 73 ? 7.463 2.550 26.542 1.00 97.81 73 LEU A C 1
ATOM 596 O O . LEU A 1 73 ? 8.576 2.598 26.020 1.00 97.81 73 LEU A O 1
ATOM 600 N N . LEU A 1 74 ? 6.431 1.922 25.970 1.00 97.44 74 LEU A N 1
ATOM 601 C CA . LEU A 1 74 ? 6.519 1.287 24.651 1.00 97.44 74 LEU A CA 1
ATOM 602 C C . LEU A 1 74 ? 6.831 2.311 23.556 1.00 97.44 74 LEU A C 1
ATOM 604 O O . LEU A 1 74 ? 7.692 2.066 22.715 1.00 97.44 74 LEU A O 1
ATOM 608 N N . PHE A 1 75 ? 6.192 3.481 23.597 1.00 97.56 75 PHE A N 1
ATOM 609 C CA . PHE A 1 75 ? 6.467 4.553 22.643 1.00 97.56 75 PHE A CA 1
ATOM 610 C C . PHE A 1 75 ? 7.918 5.050 22.740 1.00 97.56 75 PHE A C 1
ATOM 612 O O . PHE A 1 75 ? 8.591 5.192 21.722 1.00 97.56 75 PHE A O 1
ATOM 619 N N . ILE A 1 76 ? 8.440 5.237 23.958 1.00 97.94 76 ILE A N 1
ATOM 620 C CA . ILE A 1 76 ? 9.845 5.613 24.184 1.00 97.94 76 ILE A CA 1
ATOM 621 C C . ILE A 1 76 ? 10.801 4.534 23.651 1.00 97.94 76 ILE A C 1
ATOM 623 O O . ILE A 1 76 ? 11.792 4.868 23.003 1.00 97.94 76 ILE A O 1
ATOM 627 N N . ALA A 1 77 ? 10.502 3.249 23.869 1.00 97.81 77 ALA A N 1
ATOM 628 C CA . ALA A 1 77 ? 11.315 2.146 23.357 1.00 97.81 77 ALA A CA 1
ATOM 629 C C . ALA A 1 77 ? 11.345 2.112 21.818 1.00 97.81 77 ALA A C 1
ATOM 631 O O . ALA A 1 77 ? 12.411 1.940 21.228 1.00 97.81 77 ALA A O 1
ATOM 632 N N . ILE A 1 78 ? 10.203 2.345 21.160 1.00 97.31 78 ILE A N 1
ATOM 633 C CA . ILE A 1 78 ? 10.117 2.431 19.694 1.00 97.31 78 ILE A CA 1
ATOM 634 C C . ILE A 1 78 ? 10.973 3.591 19.171 1.00 97.31 78 ILE A C 1
ATOM 636 O O . ILE A 1 78 ? 11.768 3.400 18.251 1.00 97.31 78 ILE A O 1
ATOM 640 N N . LEU A 1 79 ? 10.870 4.776 19.782 1.00 96.44 79 LEU A N 1
ATOM 641 C CA . LEU A 1 79 ? 11.695 5.928 19.403 1.00 96.44 79 LEU A CA 1
ATOM 642 C C . LEU A 1 79 ? 13.193 5.647 19.577 1.00 96.44 79 LEU A C 1
ATOM 644 O O . LEU A 1 79 ? 13.996 6.038 18.730 1.00 96.44 79 LEU A O 1
ATOM 648 N N . PHE A 1 80 ? 13.573 4.935 20.640 1.00 97.69 80 PHE A N 1
ATOM 649 C CA . PHE A 1 80 ? 14.957 4.532 20.866 1.00 97.69 80 PHE A CA 1
ATOM 650 C C . PHE A 1 80 ? 15.471 3.592 19.763 1.00 97.69 80 PHE A C 1
ATOM 652 O O . PHE A 1 80 ? 16.556 3.819 19.230 1.00 97.69 80 PHE A O 1
ATOM 659 N N . VAL A 1 81 ? 14.679 2.594 19.354 1.00 96.81 81 VAL A N 1
ATOM 660 C CA . VAL A 1 81 ? 15.031 1.678 18.250 1.00 96.81 81 VAL A CA 1
ATOM 661 C C . VAL A 1 81 ? 15.173 2.423 16.920 1.00 96.81 81 VAL A C 1
ATOM 663 O O . VAL A 1 81 ? 16.130 2.185 16.183 1.00 96.81 81 VAL A O 1
ATOM 666 N N . ILE A 1 82 ? 14.268 3.360 16.618 1.00 93.94 82 ILE A N 1
ATOM 667 C CA . ILE A 1 82 ? 14.354 4.187 15.403 1.00 93.94 82 ILE A CA 1
ATOM 668 C C . ILE A 1 82 ? 15.657 4.999 15.398 1.00 93.94 82 ILE A C 1
ATOM 670 O O . ILE A 1 82 ? 16.354 5.032 14.383 1.00 93.94 82 ILE A O 1
ATOM 674 N N . ASN A 1 83 ? 16.021 5.601 16.535 1.00 93.94 83 ASN A N 1
ATOM 675 C CA . ASN A 1 83 ? 17.250 6.382 16.660 1.00 93.94 83 ASN A CA 1
ATOM 676 C C . ASN A 1 83 ? 18.516 5.514 16.510 1.00 93.94 83 ASN A C 1
ATOM 678 O O . ASN A 1 83 ? 19.468 5.911 15.838 1.00 93.94 83 ASN A O 1
ATOM 682 N N . LEU A 1 84 ? 18.517 4.297 17.071 1.00 95.25 84 LEU A N 1
ATOM 683 C CA . LEU A 1 84 ? 19.608 3.339 16.869 1.00 95.25 84 LEU A CA 1
ATOM 684 C C . LEU A 1 84 ? 19.769 2.965 15.391 1.00 95.25 84 LEU A C 1
ATOM 686 O O . LEU A 1 84 ? 20.889 2.965 14.883 1.00 95.25 84 LEU A O 1
ATOM 690 N N . ASN A 1 85 ? 18.668 2.703 14.684 1.00 94.12 85 ASN A N 1
ATOM 691 C CA . ASN A 1 85 ? 18.703 2.368 13.260 1.00 94.12 85 ASN A CA 1
ATOM 692 C C . ASN A 1 85 ? 19.200 3.530 12.389 1.00 94.12 85 ASN A C 1
ATOM 694 O O . ASN A 1 85 ? 19.937 3.297 11.431 1.00 94.12 85 ASN A O 1
ATOM 698 N N . ALA A 1 86 ? 18.834 4.772 12.717 1.00 91.88 86 ALA A N 1
ATOM 699 C CA . ALA A 1 86 ? 19.335 5.951 12.015 1.00 91.88 86 ALA A CA 1
ATOM 700 C C . ALA A 1 86 ? 20.864 6.078 12.147 1.00 91.88 86 ALA A C 1
ATOM 702 O O . ALA A 1 86 ? 21.554 6.228 11.141 1.00 91.88 86 ALA A O 1
ATOM 703 N N . ASN A 1 87 ? 21.394 5.902 13.361 1.00 92.69 87 ASN A N 1
ATOM 704 C CA . ASN A 1 87 ? 22.835 5.942 13.625 1.00 92.69 87 ASN A CA 1
ATOM 705 C C . ASN A 1 87 ? 23.596 4.827 12.875 1.00 92.69 87 ASN A C 1
ATOM 707 O O . ASN A 1 87 ? 24.671 5.054 12.326 1.00 92.69 87 ASN A O 1
ATOM 711 N N . GLN A 1 88 ? 23.022 3.621 12.773 1.00 93.75 88 GLN A N 1
ATOM 712 C CA . GLN A 1 88 ? 23.632 2.536 11.990 1.00 93.75 88 GLN A CA 1
ATOM 713 C C . GLN A 1 88 ? 23.702 2.858 10.490 1.00 93.75 88 GLN A C 1
ATOM 715 O O . GLN A 1 88 ? 24.703 2.551 9.844 1.00 93.75 88 GLN A O 1
ATOM 720 N N . ARG A 1 89 ? 22.674 3.511 9.930 1.00 92.12 89 ARG A N 1
ATOM 721 C CA . ARG A 1 89 ? 22.674 3.930 8.518 1.00 92.12 89 ARG A CA 1
ATOM 722 C C . ARG A 1 89 ? 23.730 4.992 8.232 1.00 92.12 89 ARG A C 1
ATOM 724 O O . ARG A 1 89 ? 24.379 4.917 7.196 1.00 92.12 89 ARG A O 1
ATOM 731 N N . GLU A 1 90 ? 23.925 5.940 9.145 1.00 93.12 90 GLU A N 1
ATOM 732 C CA . GLU A 1 90 ? 24.963 6.968 9.015 1.00 93.12 90 GLU A CA 1
ATOM 733 C C . GLU A 1 90 ? 26.367 6.347 9.017 1.00 93.12 90 GLU A C 1
ATOM 735 O O . GLU A 1 90 ? 27.175 6.634 8.135 1.00 93.12 90 GLU A O 1
ATOM 740 N N . LYS A 1 91 ? 26.631 5.399 9.928 1.00 94.31 91 LYS A N 1
ATOM 741 C CA . LYS A 1 91 ? 27.901 4.655 9.947 1.00 94.31 91 LYS A CA 1
ATOM 742 C C . LYS A 1 91 ? 28.124 3.831 8.679 1.00 94.31 91 LYS A C 1
ATOM 744 O O . LYS A 1 91 ? 29.231 3.832 8.148 1.00 94.31 91 LYS A O 1
ATOM 749 N N . ALA A 1 92 ? 27.088 3.161 8.174 1.00 92.31 92 ALA A N 1
ATOM 750 C CA . ALA A 1 92 ? 27.174 2.403 6.927 1.00 92.31 92 ALA A CA 1
ATOM 751 C C . ALA A 1 92 ? 27.433 3.312 5.710 1.00 92.31 92 ALA A C 1
ATOM 753 O O . ALA A 1 92 ? 28.199 2.945 4.821 1.00 92.31 92 ALA A O 1
ATOM 754 N N . ALA A 1 93 ? 26.841 4.511 5.679 1.00 92.31 93 ALA A N 1
ATOM 755 C CA . ALA A 1 93 ? 27.072 5.486 4.615 1.00 92.31 93 ALA A CA 1
ATOM 756 C C . ALA A 1 93 ? 28.515 6.021 4.619 1.00 92.31 93 ALA A C 1
ATOM 758 O O . ALA A 1 93 ? 29.124 6.123 3.557 1.00 92.31 93 ALA A O 1
ATOM 759 N N . LEU A 1 94 ? 29.085 6.297 5.798 1.00 92.38 94 LEU A N 1
ATOM 760 C CA . LEU A 1 94 ? 30.481 6.733 5.928 1.00 92.38 94 LEU A CA 1
ATOM 761 C C . LEU A 1 94 ? 31.472 5.649 5.477 1.00 92.38 94 LEU A C 1
ATOM 763 O O . LEU A 1 94 ? 32.414 5.950 4.750 1.00 92.38 94 LEU A O 1
ATOM 767 N N . GLN A 1 95 ? 31.224 4.381 5.823 1.00 92.12 95 GLN A N 1
ATOM 768 C CA . GLN A 1 95 ? 32.046 3.259 5.343 1.00 92.12 95 GLN A CA 1
ATOM 769 C C . GLN A 1 95 ? 32.006 3.113 3.815 1.00 92.12 95 GLN A C 1
ATOM 771 O O . GLN A 1 95 ? 32.997 2.727 3.197 1.00 92.12 95 GLN A O 1
ATOM 776 N N . LEU A 1 96 ? 30.867 3.426 3.188 1.00 88.44 96 LEU A N 1
ATOM 777 C CA . LEU A 1 96 ? 30.746 3.395 1.731 1.00 88.44 96 LEU A CA 1
ATOM 778 C C . LEU A 1 96 ? 31.538 4.531 1.065 1.00 88.44 96 LEU A C 1
ATOM 780 O O . LEU A 1 96 ? 32.127 4.312 0.009 1.00 88.44 96 LEU A O 1
ATOM 784 N N . GLN A 1 97 ? 31.584 5.713 1.690 1.00 89.19 97 GLN A N 1
ATOM 785 C CA . GLN A 1 97 ? 32.382 6.843 1.204 1.00 89.19 97 GLN A CA 1
ATOM 786 C C . GLN A 1 97 ? 33.887 6.563 1.280 1.00 89.19 97 GLN A C 1
ATOM 788 O O . GLN A 1 97 ? 34.598 6.862 0.325 1.00 89.19 97 GLN A O 1
ATOM 793 N N . GLU A 1 98 ? 34.365 5.937 2.359 1.00 88.81 98 GLU A N 1
ATOM 794 C CA . GLU A 1 98 ? 35.779 5.552 2.497 1.00 88.81 98 GLU A CA 1
ATOM 795 C C . GLU A 1 98 ? 36.192 4.542 1.412 1.00 88.81 98 GLU A C 1
ATOM 797 O O . GLU A 1 98 ? 37.235 4.686 0.782 1.00 88.81 98 GLU A O 1
ATOM 802 N N . LYS A 1 99 ? 35.316 3.586 1.076 1.00 84.12 99 LYS A N 1
ATOM 803 C CA . LYS A 1 99 ? 35.584 2.602 0.016 1.00 84.12 99 LYS A CA 1
ATOM 804 C C . LYS A 1 99 ? 35.608 3.201 -1.400 1.00 84.12 99 LYS A C 1
ATOM 806 O O . LYS A 1 99 ? 36.172 2.589 -2.304 1.00 84.12 99 LYS A O 1
ATOM 811 N N . GLN A 1 100 ? 34.993 4.366 -1.620 1.00 81.12 100 GLN A N 1
ATOM 812 C CA . GLN A 1 100 ? 35.005 5.041 -2.923 1.00 81.12 100 GLN A CA 1
ATOM 813 C C . GLN A 1 100 ? 36.269 5.875 -3.167 1.00 81.12 100 GLN A C 1
ATOM 815 O O . GLN A 1 100 ? 36.589 6.101 -4.331 1.00 81.12 100 GLN A O 1
ATOM 820 N N . SER A 1 101 ? 37.010 6.304 -2.134 1.00 78.19 101 SER A N 1
ATOM 821 C CA . SER A 1 101 ? 38.232 7.100 -2.354 1.00 78.19 101 SER A CA 1
ATOM 822 C C . SER A 1 101 ? 39.437 6.281 -2.823 1.00 78.19 101 SER A C 1
ATOM 824 O O . SER A 1 101 ? 40.371 6.861 -3.365 1.00 78.19 101 SER A O 1
ATOM 826 N N . ASP A 1 102 ? 39.408 4.955 -2.667 1.00 72.69 102 ASP A N 1
ATOM 827 C CA . ASP A 1 102 ? 40.468 4.050 -3.144 1.00 72.69 102 ASP A CA 1
ATOM 828 C C . ASP A 1 102 ? 40.292 3.626 -4.611 1.00 72.69 102 ASP A C 1
ATOM 830 O O . ASP A 1 102 ? 41.135 2.916 -5.168 1.00 72.69 102 ASP A O 1
ATOM 834 N N . TYR A 1 103 ? 39.208 4.053 -5.268 1.00 70.19 103 TYR A N 1
ATOM 835 C CA . TYR A 1 103 ? 39.040 3.829 -6.698 1.00 70.19 103 TYR A CA 1
ATOM 836 C C . TYR A 1 103 ? 39.930 4.808 -7.466 1.00 70.19 103 TYR A C 1
ATOM 838 O O . TYR A 1 103 ? 39.525 5.920 -7.805 1.00 70.19 103 TYR A O 1
ATOM 846 N N . VAL A 1 104 ? 41.171 4.389 -7.719 1.00 73.00 104 VAL A N 1
ATOM 847 C CA . VAL A 1 104 ? 42.074 5.070 -8.647 1.00 73.00 104 VAL A CA 1
ATOM 848 C C . VAL A 1 104 ? 41.384 5.089 -10.018 1.00 73.00 104 VAL A C 1
ATOM 850 O O . VAL A 1 104 ? 41.042 4.016 -10.525 1.00 73.00 104 VAL A O 1
ATOM 853 N N . PRO A 1 105 ? 41.134 6.267 -10.618 1.00 66.88 105 PRO A N 1
ATOM 854 C CA . PRO A 1 105 ? 40.632 6.345 -11.979 1.00 66.88 105 PRO A CA 1
ATOM 855 C C . PRO A 1 105 ? 41.589 5.572 -12.886 1.00 66.88 105 PRO A C 1
ATOM 857 O O . PRO A 1 105 ? 42.784 5.861 -12.918 1.00 66.88 105 PRO A O 1
ATOM 860 N N . TYR A 1 106 ? 41.074 4.565 -13.589 1.00 67.00 106 TYR A N 1
ATOM 861 C CA . TYR A 1 106 ? 41.783 3.925 -14.691 1.00 67.00 106 TYR A CA 1
ATOM 862 C C . TYR A 1 106 ? 41.823 4.940 -15.843 1.00 67.00 106 TYR A C 1
ATOM 864 O O . TYR A 1 106 ? 40.992 4.909 -16.747 1.00 67.00 106 TYR A O 1
ATOM 872 N N . GLU A 1 107 ? 42.724 5.915 -15.752 1.00 63.91 107 GLU A N 1
ATOM 873 C CA . GLU A 1 107 ? 43.145 6.673 -16.922 1.00 63.91 107 GLU A CA 1
ATOM 874 C C . GLU A 1 107 ? 44.066 5.768 -17.753 1.00 63.91 107 GLU A C 1
ATOM 876 O O . GLU A 1 107 ? 44.961 5.104 -17.229 1.00 63.91 107 GLU A O 1
ATOM 881 N N . ASP A 1 108 ? 43.770 5.721 -19.051 1.00 56.91 108 ASP A N 1
ATOM 882 C CA . ASP A 1 108 ? 44.567 5.137 -20.128 1.00 56.91 108 ASP A CA 1
ATOM 883 C C . ASP A 1 108 ? 44.654 3.601 -20.201 1.00 56.91 108 ASP A C 1
ATOM 885 O O . ASP A 1 108 ? 45.728 2.998 -20.173 1.00 56.91 108 ASP A O 1
ATOM 889 N N . ILE A 1 109 ? 43.509 2.950 -20.449 1.00 58.91 109 ILE A N 1
ATOM 890 C CA . ILE A 1 109 ? 43.525 1.711 -21.243 1.00 58.91 109 ILE A CA 1
ATOM 891 C C . ILE A 1 109 ? 43.480 2.118 -22.713 1.00 58.91 109 ILE A C 1
ATOM 893 O O . ILE A 1 109 ? 42.451 2.556 -23.223 1.00 58.91 109 ILE A O 1
ATOM 897 N N . VAL A 1 110 ? 44.632 1.973 -23.361 1.00 59.66 110 VAL A N 1
ATOM 898 C CA . VAL A 1 110 ? 44.829 2.068 -24.806 1.00 59.66 110 VAL A CA 1
ATOM 899 C C . VAL A 1 110 ? 43.749 1.255 -25.520 1.00 59.66 110 VAL A C 1
ATOM 901 O O . VAL A 1 110 ? 43.626 0.049 -25.311 1.00 59.66 110 VAL A O 1
ATOM 904 N N . GLU A 1 111 ? 42.968 1.946 -26.345 1.00 62.44 111 GLU A N 1
ATOM 905 C CA . GLU A 1 111 ? 41.982 1.394 -27.267 1.00 62.44 111 GLU A CA 1
ATOM 906 C C . GLU A 1 111 ? 42.659 0.322 -28.143 1.00 62.44 111 GLU A C 1
ATOM 908 O O . GLU A 1 111 ? 43.579 0.651 -28.899 1.00 62.44 111 GLU A O 1
ATOM 913 N N . PRO A 1 112 ? 42.287 -0.971 -28.039 1.00 52.91 112 PRO A N 1
ATOM 914 C CA . PRO A 1 112 ? 42.794 -1.967 -28.964 1.00 52.91 112 PRO A CA 1
ATOM 915 C C . PRO A 1 112 ? 42.136 -1.716 -30.320 1.00 52.91 112 PRO A C 1
ATOM 917 O O . PRO A 1 112 ? 41.006 -2.128 -30.585 1.00 52.91 112 PRO A O 1
ATOM 920 N N . GLU A 1 113 ? 42.864 -1.012 -31.181 1.00 57.94 113 GLU A N 1
ATOM 921 C CA . GLU A 1 113 ? 42.601 -0.977 -32.609 1.00 57.94 113 GLU A CA 1
ATOM 922 C C . GLU A 1 113 ? 42.486 -2.426 -33.120 1.00 57.94 113 GLU A C 1
ATOM 924 O O . GLU A 1 113 ? 43.383 -3.245 -32.919 1.00 57.94 113 GLU A O 1
ATOM 929 N N . GLN A 1 114 ? 41.388 -2.698 -33.834 1.00 60.53 114 GLN A N 1
ATOM 930 C CA . GLN A 1 114 ? 41.107 -3.905 -34.629 1.00 60.53 114 GLN A CA 1
ATOM 931 C C . GLN A 1 114 ? 40.416 -5.081 -33.912 1.00 60.53 114 GLN A C 1
ATOM 933 O O . GLN A 1 114 ? 40.871 -6.223 -33.951 1.00 60.53 114 GLN A O 1
ATOM 938 N N . ALA A 1 115 ? 39.211 -4.837 -33.388 1.00 50.00 115 ALA A N 1
ATOM 939 C CA . ALA A 1 115 ? 38.190 -5.882 -33.333 1.00 50.00 115 ALA A CA 1
ATOM 940 C C . ALA A 1 115 ? 37.531 -6.020 -34.719 1.00 50.00 115 ALA A C 1
ATOM 942 O O . ALA A 1 115 ? 36.826 -5.125 -35.188 1.00 50.00 115 ALA A O 1
ATOM 943 N N . VAL A 1 116 ? 37.795 -7.140 -35.393 1.00 66.88 116 VAL A N 1
ATOM 944 C CA . VAL A 1 116 ? 37.119 -7.534 -36.637 1.00 66.88 116 VAL A CA 1
ATOM 945 C C . VAL A 1 116 ? 35.615 -7.674 -36.353 1.00 66.88 116 VAL A C 1
ATOM 947 O O . VAL A 1 116 ? 35.256 -8.338 -35.378 1.00 66.88 116 VAL A O 1
ATOM 950 N N . PRO A 1 117 ? 34.722 -7.079 -37.167 1.00 55.31 117 PRO A N 1
ATOM 951 C CA . PRO A 1 117 ? 33.285 -7.241 -36.994 1.00 55.31 117 PRO A CA 1
ATOM 952 C C . PRO A 1 117 ? 32.901 -8.700 -37.257 1.00 55.31 117 PRO A C 1
ATOM 954 O O . PRO A 1 117 ? 32.886 -9.156 -38.399 1.00 55.31 117 PRO A O 1
ATOM 957 N N . ILE A 1 118 ? 32.603 -9.441 -36.190 1.00 60.44 118 ILE A N 1
ATOM 958 C CA . ILE A 1 118 ? 31.936 -10.740 -36.288 1.00 60.44 118 ILE A CA 1
ATOM 959 C C . ILE A 1 118 ? 30.488 -10.457 -36.690 1.00 60.44 118 ILE A C 1
ATOM 961 O O . ILE A 1 118 ? 29.827 -9.602 -36.096 1.00 60.44 118 ILE A O 1
ATOM 965 N N . ALA A 1 119 ? 30.021 -11.133 -37.738 1.00 66.50 119 ALA A N 1
ATOM 966 C CA . ALA A 1 119 ? 28.678 -10.957 -38.265 1.00 66.50 119 ALA A CA 1
ATOM 967 C C . ALA A 1 119 ? 27.624 -11.236 -37.165 1.00 66.50 119 ALA A C 1
ATOM 969 O O . ALA A 1 119 ? 27.752 -12.230 -36.446 1.00 66.50 119 ALA A O 1
ATOM 970 N N . PRO A 1 120 ? 26.570 -10.405 -37.039 1.00 66.12 120 PRO A N 1
ATOM 971 C CA . PRO A 1 120 ? 25.549 -10.530 -35.990 1.00 66.12 120 PRO A CA 1
ATOM 972 C C . PRO A 1 120 ? 24.853 -11.900 -35.911 1.00 66.12 120 PRO A C 1
ATOM 974 O O . PRO A 1 120 ? 24.310 -12.250 -34.865 1.00 66.12 120 PRO A O 1
ATOM 977 N N . GLU A 1 121 ? 24.873 -12.687 -36.991 1.00 70.50 121 GLU A N 1
ATOM 978 C CA . GLU A 1 121 ? 24.237 -14.009 -37.045 1.00 70.50 121 GLU A CA 1
ATOM 979 C C . GLU A 1 121 ? 24.985 -15.077 -36.227 1.00 70.50 121 GLU A C 1
ATOM 981 O O . GLU A 1 121 ? 24.340 -15.899 -35.578 1.00 70.50 121 GLU A O 1
ATOM 986 N N . GLU A 1 122 ? 26.320 -15.036 -36.147 1.00 65.50 122 GLU A N 1
ATOM 987 C CA . GLU A 1 122 ? 27.084 -16.043 -35.386 1.00 65.50 122 GLU A CA 1
ATOM 988 C C . GLU A 1 122 ? 27.001 -15.827 -33.866 1.00 65.50 122 GLU A C 1
ATOM 990 O O . GLU A 1 122 ? 27.062 -16.784 -33.090 1.00 65.50 122 GLU A O 1
ATOM 995 N N . GLN A 1 123 ? 26.803 -14.583 -33.418 1.00 64.50 123 GLN A N 1
ATOM 996 C CA . GLN A 1 123 ? 26.637 -14.281 -31.993 1.00 64.50 123 GLN A CA 1
ATOM 997 C C . GLN A 1 123 ? 25.286 -14.773 -31.455 1.00 64.50 123 GLN A C 1
ATOM 999 O O . GLN A 1 123 ? 25.202 -15.205 -30.304 1.00 64.50 123 GLN A O 1
ATOM 1004 N N . PHE A 1 124 ? 24.241 -14.773 -32.287 1.00 72.94 124 PHE A N 1
ATOM 1005 C CA . PHE A 1 124 ? 22.915 -15.237 -31.882 1.00 72.94 124 PHE A CA 1
ATOM 1006 C C . PHE A 1 124 ? 22.862 -16.766 -31.721 1.00 72.94 124 PHE A C 1
ATOM 1008 O O . PHE A 1 124 ? 22.267 -17.268 -30.767 1.00 72.94 124 PHE A O 1
ATOM 1015 N N . GLU A 1 125 ? 23.556 -17.517 -32.583 1.00 74.94 125 GLU A N 1
ATOM 1016 C CA . GLU A 1 125 ? 23.601 -18.983 -32.498 1.00 74.94 125 GLU A CA 1
ATOM 1017 C C . GLU A 1 125 ? 24.401 -19.480 -31.277 1.00 74.94 125 GLU A C 1
ATOM 1019 O O . GLU A 1 125 ? 24.044 -20.486 -30.655 1.00 74.94 125 GLU A O 1
ATOM 1024 N N . GLN A 1 126 ? 25.456 -18.759 -30.875 1.00 71.12 126 GLN A N 1
ATOM 1025 C CA . GLN A 1 126 ? 26.221 -19.093 -29.666 1.00 71.12 126 GLN A CA 1
ATOM 1026 C C . GLN A 1 126 ? 25.433 -18.813 -28.376 1.00 71.12 126 GLN A C 1
ATOM 1028 O O . GLN A 1 126 ? 25.501 -19.609 -27.437 1.00 71.12 126 GLN A O 1
ATOM 1033 N N . LEU A 1 127 ? 24.630 -17.743 -28.343 1.00 71.69 127 LEU A N 1
ATOM 1034 C CA . LEU A 1 127 ? 23.738 -17.435 -27.219 1.00 71.69 127 LEU A CA 1
ATOM 1035 C C . LEU A 1 127 ? 22.625 -18.482 -27.056 1.00 71.69 127 LEU A C 1
ATOM 1037 O O . LEU A 1 127 ? 22.385 -18.942 -25.941 1.00 71.69 127 LEU A O 1
ATOM 1041 N N . GLN A 1 128 ? 22.016 -18.943 -28.153 1.00 77.06 128 GLN A N 1
ATOM 1042 C CA . GLN A 1 128 ? 20.989 -19.991 -28.091 1.00 77.06 128 GLN A CA 1
ATOM 1043 C C . GLN A 1 128 ? 21.541 -21.350 -27.629 1.00 77.06 128 GLN A C 1
ATOM 1045 O O . GLN A 1 128 ? 20.864 -22.075 -26.896 1.00 77.06 128 GLN A O 1
ATOM 1050 N N . LYS A 1 129 ? 22.781 -21.699 -28.004 1.00 75.62 129 LYS A N 1
ATOM 1051 C CA . LYS A 1 129 ? 23.430 -22.942 -27.542 1.00 75.62 129 LYS A CA 1
ATOM 1052 C C . LYS A 1 129 ? 23.775 -22.904 -26.051 1.00 75.62 129 LYS A C 1
ATOM 1054 O O . LYS A 1 129 ? 23.612 -23.919 -25.377 1.00 75.62 129 LYS A O 1
ATOM 1059 N N . ALA A 1 130 ? 24.187 -21.751 -25.524 1.00 66.38 130 ALA A N 1
ATOM 1060 C CA . ALA A 1 130 ? 24.476 -21.591 -24.098 1.00 66.38 130 ALA A CA 1
ATOM 1061 C C . ALA A 1 130 ? 23.211 -21.684 -23.221 1.00 66.38 130 ALA A C 1
ATOM 1063 O O . ALA A 1 130 ? 23.263 -22.222 -22.116 1.00 66.38 130 ALA A O 1
ATOM 1064 N N . GLU A 1 131 ? 22.062 -21.221 -23.720 1.00 69.00 131 GLU A N 1
ATOM 1065 C CA . GLU A 1 131 ? 20.795 -21.252 -22.980 1.00 69.00 131 GLU A CA 1
ATOM 1066 C C . GLU A 1 131 ? 20.194 -22.668 -22.900 1.00 69.00 131 GLU A C 1
ATOM 1068 O O . GLU A 1 131 ? 19.686 -23.074 -21.855 1.00 69.00 131 GLU A O 1
ATOM 1073 N N . GLN A 1 132 ? 20.340 -23.481 -23.954 1.00 64.75 132 GLN A N 1
ATOM 1074 C CA . GLN A 1 132 ? 19.878 -24.878 -23.951 1.00 64.75 132 GLN A CA 1
ATOM 1075 C C . GLN A 1 132 ? 20.704 -25.791 -23.031 1.00 64.75 132 GLN A C 1
ATOM 1077 O O . GLN A 1 132 ? 20.183 -26.785 -22.524 1.00 64.75 132 GLN A O 1
ATOM 1082 N N . GLN A 1 133 ? 21.967 -25.448 -22.764 1.00 62.72 133 GLN A N 1
ATOM 1083 C CA . GLN A 1 133 ? 22.837 -26.213 -21.865 1.00 62.72 133 GLN A CA 1
ATOM 1084 C C . GLN A 1 133 ? 22.584 -25.928 -20.374 1.00 62.72 133 GLN A C 1
ATOM 1086 O O . GLN A 1 133 ? 22.980 -26.725 -19.532 1.00 62.72 133 GLN A O 1
ATOM 1091 N N . ALA A 1 134 ? 21.877 -24.845 -20.032 1.00 53.50 134 ALA A N 1
ATOM 1092 C CA . ALA A 1 134 ? 21.588 -24.477 -18.643 1.00 53.50 134 ALA A CA 1
ATOM 1093 C C . ALA A 1 134 ? 20.314 -25.134 -18.062 1.00 53.50 134 ALA A C 1
ATOM 1095 O O . ALA A 1 134 ? 20.021 -24.965 -16.879 1.00 53.50 134 ALA A O 1
ATOM 1096 N N . VAL A 1 135 ? 19.548 -25.885 -18.866 1.00 53.75 135 VAL A N 1
ATOM 1097 C CA . VAL A 1 135 ? 18.246 -26.460 -18.462 1.00 53.75 135 VAL A CA 1
ATOM 1098 C C . VAL A 1 135 ? 18.345 -27.939 -18.040 1.00 53.75 135 VAL A C 1
ATOM 1100 O O . VAL A 1 135 ? 17.397 -28.479 -17.472 1.00 53.75 135 VAL A O 1
ATOM 1103 N N . SER A 1 136 ? 19.485 -28.613 -18.243 1.00 51.22 136 SER A N 1
ATOM 1104 C CA . SER A 1 136 ? 19.624 -30.048 -17.927 1.00 51.22 136 SER A CA 1
ATOM 1105 C C . SER A 1 136 ? 19.940 -30.378 -16.463 1.00 51.22 136 SER A C 1
ATOM 1107 O O . SER A 1 136 ? 19.814 -31.539 -16.082 1.00 51.22 136 SER A O 1
ATOM 1109 N N . ASP A 1 137 ? 20.292 -29.390 -15.634 1.00 50.53 137 ASP A N 1
ATOM 1110 C CA . ASP A 1 137 ? 20.882 -29.639 -14.307 1.00 50.53 137 ASP A CA 1
ATOM 1111 C C . ASP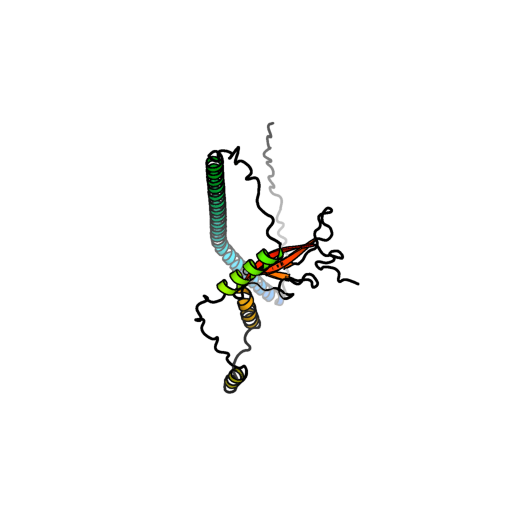 A 1 137 ? 19.947 -29.309 -13.128 1.00 50.53 137 ASP A C 1
ATOM 1113 O O . ASP A 1 137 ? 20.402 -29.023 -12.020 1.00 50.53 137 ASP A O 1
ATOM 1117 N N . VAL A 1 138 ? 18.623 -29.371 -13.325 1.00 49.00 138 VAL A N 1
ATOM 1118 C CA . VAL A 1 138 ? 17.652 -29.215 -12.225 1.00 49.00 138 VAL A CA 1
ATOM 1119 C C . VAL A 1 138 ? 17.319 -30.586 -11.607 1.00 49.00 138 VAL A C 1
ATOM 1121 O O . VAL A 1 138 ? 16.737 -31.436 -12.289 1.00 49.00 138 VAL A O 1
ATOM 1124 N N . PRO A 1 139 ? 17.636 -30.828 -10.317 1.00 49.34 139 PRO A N 1
ATOM 1125 C CA . PRO A 1 139 ? 17.329 -32.081 -9.634 1.00 49.34 139 PRO A CA 1
ATOM 1126 C C . PRO A 1 139 ? 15.821 -32.328 -9.551 1.00 49.34 139 PRO A C 1
ATOM 1128 O O . PRO A 1 139 ? 15.047 -31.515 -9.045 1.00 49.34 139 PRO A O 1
ATOM 1131 N N . LYS A 1 140 ? 15.412 -33.492 -10.051 1.00 50.53 140 LYS A N 1
ATOM 1132 C CA . LYS A 1 140 ? 14.031 -33.961 -10.131 1.00 50.53 140 LYS A CA 1
ATOM 1133 C C . LYS A 1 140 ? 13.616 -34.611 -8.809 1.00 50.53 140 LYS A C 1
ATOM 1135 O O . LYS A 1 140 ? 13.537 -35.829 -8.726 1.00 50.53 140 LYS A O 1
ATOM 1140 N N . GLU A 1 141 ? 13.363 -33.813 -7.777 1.00 55.16 141 GLU A N 1
ATOM 1141 C CA . GLU A 1 141 ? 12.780 -34.329 -6.533 1.00 55.16 141 GLU A CA 1
ATOM 1142 C C . GLU A 1 141 ? 11.901 -33.270 -5.850 1.00 55.16 141 GLU A C 1
ATOM 1144 O O . GLU A 1 141 ? 12.320 -32.559 -4.942 1.00 55.16 141 GLU A O 1
ATOM 1149 N N . ILE A 1 142 ? 10.653 -33.146 -6.317 1.00 42.81 142 ILE A N 1
ATOM 1150 C CA . ILE A 1 142 ? 9.578 -32.497 -5.559 1.00 42.81 142 ILE A CA 1
ATOM 1151 C C . ILE A 1 142 ? 8.364 -33.423 -5.568 1.00 42.81 142 ILE A C 1
ATOM 1153 O O . ILE A 1 142 ? 7.898 -33.895 -6.605 1.00 42.81 142 ILE A O 1
ATOM 1157 N N . ILE A 1 143 ? 7.921 -33.700 -4.350 1.00 48.16 143 ILE A N 1
ATOM 1158 C CA . ILE A 1 143 ? 6.831 -34.569 -3.928 1.00 48.16 143 ILE A CA 1
ATOM 1159 C C . ILE A 1 143 ? 5.526 -34.145 -4.612 1.00 48.16 143 ILE A C 1
ATOM 1161 O O . ILE A 1 143 ? 5.147 -32.975 -4.580 1.00 48.16 143 ILE A O 1
ATOM 1165 N N . ALA A 1 144 ? 4.838 -35.110 -5.223 1.00 38.97 144 ALA A N 1
ATOM 1166 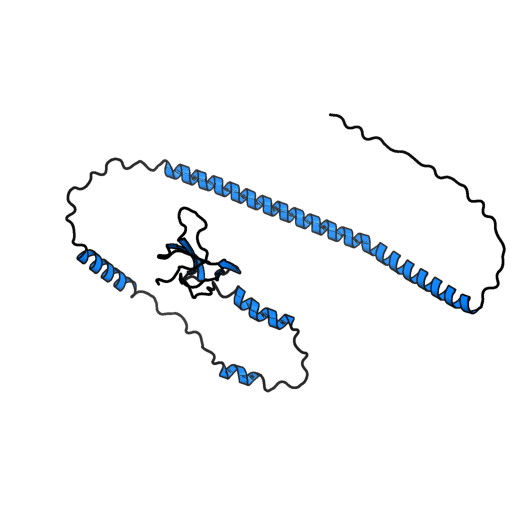C CA . ALA A 1 144 ? 3.531 -34.907 -5.831 1.00 38.97 144 ALA A CA 1
ATOM 1167 C C . ALA A 1 144 ? 2.498 -34.476 -4.768 1.00 38.97 144 ALA A C 1
ATOM 1169 O O . ALA A 1 144 ? 2.376 -35.153 -3.743 1.00 38.97 144 ALA A O 1
ATOM 1170 N N . PRO A 1 145 ? 1.725 -33.398 -4.989 1.00 43.53 145 PRO A N 1
ATOM 1171 C CA . PRO A 1 145 ? 0.583 -33.093 -4.145 1.00 43.53 145 PRO A CA 1
ATOM 1172 C C . PRO A 1 145 ? -0.513 -34.134 -4.391 1.00 43.53 145 PRO A C 1
ATOM 1174 O O . PRO A 1 145 ? -0.976 -34.337 -5.515 1.00 43.53 145 PRO A O 1
ATOM 1177 N N . THR A 1 146 ? -0.915 -34.818 -3.324 1.00 44.22 146 THR A N 1
ATOM 1178 C CA . THR A 1 146 ? -2.032 -35.761 -3.317 1.00 44.22 146 THR A CA 1
ATOM 1179 C C . THR A 1 146 ? -3.325 -35.000 -3.605 1.00 44.22 146 THR A C 1
ATOM 1181 O O . THR A 1 146 ? -3.880 -34.341 -2.729 1.00 44.22 146 THR A O 1
ATOM 1184 N N . VAL A 1 147 ? -3.797 -35.077 -4.847 1.00 40.12 147 VAL A N 1
ATOM 1185 C CA . VAL A 1 147 ? -5.110 -34.575 -5.261 1.00 40.12 147 VAL A CA 1
ATOM 1186 C C . VAL A 1 147 ? -6.171 -35.452 -4.604 1.00 40.12 147 VAL A C 1
ATOM 1188 O O . VAL A 1 147 ? -6.397 -36.590 -5.014 1.00 40.12 147 VAL A O 1
ATOM 1191 N N . ILE A 1 148 ? -6.802 -34.942 -3.551 1.00 48.72 148 ILE A N 1
ATOM 1192 C CA . ILE A 1 148 ? -8.004 -35.554 -2.989 1.00 48.72 148 ILE A CA 1
ATOM 1193 C C . ILE A 1 148 ? -9.173 -35.055 -3.841 1.00 48.72 148 ILE A C 1
ATOM 1195 O O . ILE A 1 148 ? -9.466 -33.864 -3.869 1.00 48.72 148 ILE A O 1
ATOM 1199 N N . SER A 1 149 ? -9.811 -35.962 -4.576 1.00 56.47 149 SER A N 1
ATOM 1200 C CA . SER A 1 149 ? -11.006 -35.682 -5.376 1.00 56.47 149 SER A CA 1
ATOM 1201 C C . SER A 1 149 ? -12.177 -35.223 -4.495 1.00 56.47 149 SER A C 1
ATOM 1203 O O . SER A 1 149 ? -12.454 -35.867 -3.477 1.00 56.47 149 SER A O 1
ATOM 1205 N N . GLU A 1 150 ? -12.921 -34.199 -4.934 1.00 57.75 150 GLU A N 1
ATOM 1206 C CA . GLU A 1 150 ? -14.137 -33.656 -4.286 1.00 57.75 150 GLU A CA 1
ATOM 1207 C C . GLU A 1 150 ? -15.176 -34.733 -3.917 1.00 57.75 150 GLU A C 1
ATOM 1209 O O . GLU A 1 150 ? -15.925 -34.598 -2.950 1.00 57.75 150 GLU A O 1
ATOM 1214 N N . GLU A 1 151 ? -15.173 -35.865 -4.621 1.00 56.50 151 GLU A N 1
ATOM 1215 C CA . GLU A 1 151 ? -16.112 -36.967 -4.409 1.00 56.50 151 GLU A CA 1
ATOM 1216 C C . GLU A 1 151 ? -15.897 -37.733 -3.083 1.00 56.50 151 GLU A C 1
ATOM 1218 O O . GLU A 1 151 ? -16.795 -38.434 -2.609 1.00 56.50 151 GLU A O 1
ATOM 1223 N N . GLN A 1 152 ? -14.740 -37.573 -2.427 1.00 51.00 152 GLN A N 1
ATOM 1224 C CA . GLN A 1 152 ? -14.467 -38.176 -1.113 1.00 51.00 152 GLN A CA 1
ATOM 1225 C C . GLN A 1 152 ? -14.923 -37.298 0.064 1.00 51.00 152 GLN A C 1
ATOM 1227 O O . GLN A 1 152 ? -15.088 -37.809 1.173 1.00 51.00 152 GLN A O 1
ATOM 1232 N N . LEU A 1 153 ? -15.202 -36.010 -0.164 1.00 48.66 153 LEU A N 1
ATOM 1233 C CA . LEU A 1 153 ? -15.628 -35.083 0.891 1.00 48.66 153 LEU A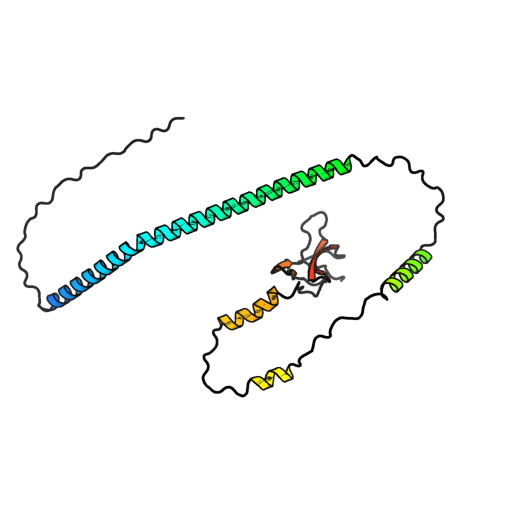 CA 1
ATOM 1234 C C . LEU A 1 153 ? -17.129 -35.219 1.224 1.00 48.66 153 LEU A C 1
ATOM 1236 O O . LEU A 1 153 ? -17.560 -34.925 2.337 1.00 48.66 153 LEU A O 1
ATOM 1240 N N . ILE A 1 154 ? -17.931 -35.746 0.295 1.00 54.84 154 ILE A N 1
ATOM 1241 C CA . ILE A 1 154 ? -19.400 -35.790 0.417 1.00 54.84 154 ILE A CA 1
ATOM 1242 C C . ILE A 1 154 ? -19.894 -36.976 1.275 1.00 54.84 154 ILE A C 1
ATOM 1244 O O . ILE A 1 154 ? -21.008 -36.952 1.797 1.00 54.84 154 ILE A O 1
ATOM 1248 N N . LYS A 1 155 ? -19.068 -38.002 1.527 1.00 50.38 155 LYS A N 1
ATOM 1249 C CA . LYS A 1 155 ? -19.487 -39.196 2.295 1.00 50.38 155 LYS A CA 1
ATOM 1250 C C . LYS A 1 155 ? -19.342 -39.089 3.820 1.00 50.38 155 LYS A C 1
ATOM 1252 O O . LYS A 1 155 ? -19.753 -40.015 4.513 1.00 50.38 155 LYS A O 1
ATOM 1257 N N . GLN A 1 156 ? -18.825 -37.985 4.366 1.00 49.53 156 GLN A N 1
ATOM 1258 C CA . GLN A 1 156 ? -18.730 -37.797 5.827 1.00 49.53 156 GLN A CA 1
ATOM 1259 C C . GLN A 1 156 ? -19.897 -37.021 6.461 1.00 49.53 156 GLN A C 1
ATOM 1261 O O . GLN A 1 156 ? -19.970 -36.939 7.685 1.00 49.53 156 GLN A O 1
ATOM 1266 N N . GLN A 1 157 ? -20.848 -36.500 5.680 1.00 52.81 157 GLN A N 1
ATOM 1267 C CA . GLN A 1 157 ? -21.946 -35.680 6.221 1.00 52.81 157 GLN A CA 1
ATOM 1268 C C . GLN A 1 157 ? -23.244 -36.448 6.529 1.00 52.81 157 GLN A C 1
ATOM 1270 O O . GLN A 1 157 ? -24.186 -35.864 7.057 1.00 52.81 157 GLN A O 1
ATOM 1275 N N . SER A 1 158 ? -23.324 -37.755 6.260 1.00 50.25 158 SER A N 1
ATOM 1276 C CA . SER A 1 158 ? -24.597 -38.492 6.337 1.00 50.25 158 SER A CA 1
ATOM 1277 C C . SER A 1 158 ? -24.840 -39.286 7.630 1.00 50.25 158 SER A C 1
ATOM 1279 O O . SER A 1 158 ? -25.704 -40.160 7.632 1.00 50.25 158 SER A O 1
ATOM 1281 N N . SER A 1 159 ? -24.121 -39.036 8.733 1.00 53.22 159 SER A N 1
ATOM 1282 C CA . SER A 1 159 ? -24.310 -39.833 9.964 1.00 53.22 159 SER A CA 1
ATOM 1283 C C . SER A 1 159 ? -24.280 -39.068 11.292 1.00 53.22 159 SER A C 1
ATOM 1285 O O . SER A 1 159 ? -23.940 -39.664 12.314 1.00 53.22 159 SER A O 1
ATOM 1287 N N . GLN A 1 160 ? -24.650 -37.784 11.333 1.00 43.94 160 GLN A N 1
ATOM 1288 C CA . GLN A 1 160 ? -24.873 -37.097 12.613 1.00 43.94 160 GLN A CA 1
ATOM 1289 C C . GLN A 1 160 ? -26.316 -36.619 12.749 1.00 43.94 160 GLN A C 1
ATOM 1291 O O . GLN A 1 160 ? -26.827 -35.830 11.960 1.00 43.94 160 GLN A O 1
ATOM 1296 N N . GLY A 1 161 ? -26.976 -37.199 13.751 1.00 44.25 161 GLY A N 1
ATOM 1297 C CA . GLY A 1 161 ? -28.364 -36.968 14.094 1.00 44.25 161 GLY A CA 1
ATOM 1298 C C . GLY A 1 161 ? -28.643 -35.552 14.589 1.00 44.25 161 GLY A C 1
ATOM 1299 O O . GLY A 1 161 ? -27.782 -34.836 15.095 1.00 44.25 161 GLY A O 1
ATOM 1300 N N . SER A 1 162 ? -29.915 -35.202 14.443 1.00 45.62 162 SER A N 1
ATOM 1301 C CA . SER A 1 162 ? -30.603 -34.024 14.958 1.00 45.62 162 SER A CA 1
ATOM 1302 C C . SER A 1 162 ? -30.157 -33.623 16.369 1.00 45.62 162 SER A C 1
ATOM 1304 O O . SER A 1 162 ? -30.464 -34.322 17.336 1.00 45.62 162 SER A O 1
ATOM 1306 N N . GLY A 1 163 ? -29.493 -32.472 16.496 1.00 53.72 163 GLY A N 1
ATOM 1307 C CA . GLY A 1 163 ? -29.230 -31.872 17.807 1.00 53.72 163 GLY A CA 1
ATOM 1308 C C . GLY A 1 163 ? -28.029 -30.938 17.919 1.00 53.72 163 GLY A C 1
ATOM 1309 O O . GLY A 1 163 ? -27.508 -30.807 19.021 1.00 53.72 163 GLY A O 1
ATOM 1310 N N . GLN A 1 164 ? -27.562 -30.299 16.843 1.00 43.84 164 GLN A N 1
ATOM 1311 C CA . GLN A 1 164 ? -26.451 -29.348 16.942 1.00 43.84 164 GLN A CA 1
ATOM 1312 C C . GLN A 1 164 ? -26.886 -27.930 16.578 1.00 43.84 164 GLN A C 1
ATOM 1314 O O . GLN A 1 164 ? -27.512 -27.686 15.548 1.00 43.84 164 GLN A O 1
ATOM 1319 N N . GLN A 1 165 ? -26.573 -27.015 17.498 1.00 55.47 165 GLN A N 1
ATOM 1320 C CA . GLN A 1 165 ? -26.684 -25.571 17.350 1.00 55.47 165 GLN A CA 1
ATOM 1321 C C . GLN A 1 165 ? -26.018 -25.113 16.057 1.00 55.47 165 GLN A C 1
ATOM 1323 O O . GLN A 1 165 ? -24.885 -25.491 15.766 1.00 55.47 165 GLN A O 1
ATOM 1328 N N . LEU A 1 166 ? -26.736 -24.256 15.332 1.00 53.81 166 LEU A N 1
ATOM 1329 C CA . LEU A 1 166 ? -26.228 -23.498 14.199 1.00 53.81 166 LEU A CA 1
ATOM 1330 C C . LEU A 1 166 ? -24.891 -22.845 14.611 1.00 53.81 166 LEU A C 1
ATOM 1332 O O . LEU A 1 166 ? -24.892 -22.061 15.568 1.00 53.81 166 LEU A O 1
ATOM 1336 N N . PRO A 1 167 ? -23.759 -23.177 13.965 1.00 57.09 167 PRO A N 1
ATOM 1337 C CA . PRO A 1 167 ? -22.500 -22.506 14.252 1.00 57.09 167 PRO A CA 1
ATOM 1338 C C . PRO A 1 167 ? -22.675 -21.014 13.969 1.00 57.09 167 PRO A C 1
ATOM 1340 O O . PRO A 1 167 ? -23.322 -20.626 12.993 1.00 57.09 167 PRO A O 1
ATOM 1343 N N . SER A 1 168 ? -22.166 -20.169 14.868 1.00 61.72 168 SER A N 1
ATOM 1344 C CA . SER A 1 168 ? -22.286 -18.723 14.721 1.00 61.72 168 SER A CA 1
ATOM 1345 C C . SER A 1 168 ? -21.670 -18.288 13.389 1.00 61.72 168 SER A C 1
ATOM 1347 O O . SER A 1 168 ? -20.606 -18.770 12.991 1.00 61.72 168 SER A O 1
ATOM 1349 N N . LEU A 1 169 ? -22.346 -17.357 12.715 1.00 56.34 169 LEU A N 1
ATOM 1350 C CA . LEU A 1 169 ? -21.945 -16.759 11.435 1.00 56.34 169 LEU A CA 1
ATOM 1351 C C . LEU A 1 169 ? -20.519 -16.160 11.482 1.00 56.34 169 LEU A C 1
ATOM 1353 O O . LEU A 1 169 ? -19.861 -16.016 10.459 1.00 56.34 169 LEU A O 1
ATOM 1357 N N . GLU A 1 170 ? -20.006 -15.880 12.683 1.00 61.69 170 GLU A N 1
ATOM 1358 C CA . GLU A 1 170 ? -18.634 -15.420 12.932 1.00 61.69 170 GLU A CA 1
ATOM 1359 C C . GLU A 1 170 ? -17.566 -16.503 12.691 1.00 61.69 170 GLU A C 1
ATOM 1361 O O . GLU A 1 170 ? -16.431 -16.170 12.366 1.00 61.69 170 GLU A O 1
ATOM 1366 N N . SER A 1 171 ? -17.908 -17.793 12.802 1.00 58.59 171 SER A N 1
ATOM 1367 C CA . SER A 1 171 ? -16.958 -18.904 12.604 1.00 58.59 171 SER A CA 1
ATOM 1368 C C . SER A 1 171 ? -16.745 -19.289 11.136 1.00 58.59 171 SER A C 1
ATOM 1370 O O . SER A 1 171 ? -15.723 -19.875 10.791 1.00 58.59 171 SER A O 1
ATOM 1372 N N . GLN A 1 172 ? -17.685 -18.932 10.256 1.00 57.25 172 GLN A N 1
ATOM 1373 C CA . GLN A 1 172 ? -17.562 -19.177 8.815 1.00 57.25 172 GLN A CA 1
ATOM 1374 C C . GLN A 1 172 ? -16.719 -18.097 8.125 1.00 57.25 172 GLN A C 1
ATOM 1376 O O . GLN A 1 172 ? -15.997 -18.400 7.182 1.00 57.25 172 GLN A O 1
ATOM 1381 N N . LEU A 1 173 ? -16.708 -16.868 8.656 1.00 57.06 173 LEU A N 1
ATOM 1382 C CA . LEU A 1 173 ? -15.885 -15.776 8.124 1.00 57.06 173 LEU A CA 1
ATOM 1383 C C . LEU A 1 173 ? -14.379 -15.951 8.405 1.00 57.06 173 LEU A C 1
ATOM 1385 O O . LEU A 1 173 ? -13.554 -15.334 7.735 1.00 57.06 173 LEU A O 1
ATOM 1389 N N . SER A 1 174 ? -13.995 -16.771 9.393 1.00 59.94 174 SER A N 1
ATOM 1390 C CA . SER A 1 174 ? -12.587 -16.918 9.790 1.00 59.94 174 SER A CA 1
ATOM 1391 C C . SER A 1 174 ? -11.785 -17.907 8.944 1.00 59.94 174 SER A C 1
ATOM 1393 O O . SER A 1 174 ? -10.562 -17.836 8.972 1.00 59.94 174 SER A O 1
ATOM 1395 N N . LEU A 1 175 ? -12.430 -18.825 8.215 1.00 54.78 175 LEU A N 1
ATOM 1396 C CA . LEU A 1 175 ? -11.732 -19.845 7.413 1.00 54.78 175 LEU A CA 1
ATOM 1397 C C . LEU A 1 175 ? -11.447 -19.391 5.973 1.00 54.78 175 LEU A C 1
ATOM 1399 O O . LEU A 1 175 ? -10.406 -19.754 5.435 1.00 54.78 175 LEU A O 1
ATOM 1403 N N . GLU A 1 176 ? -12.284 -18.531 5.384 1.00 58.66 176 GLU A N 1
ATOM 1404 C CA . GLU A 1 176 ? -11.974 -17.897 4.088 1.00 58.66 176 GLU A CA 1
ATOM 1405 C C . GLU A 1 176 ? -10.871 -16.832 4.212 1.00 58.66 176 GLU A C 1
ATOM 1407 O O . GLU A 1 176 ? -10.113 -16.598 3.273 1.00 58.66 176 GLU A O 1
ATOM 1412 N N . TYR A 1 177 ? -10.719 -16.211 5.387 1.00 58.03 177 TYR A N 1
ATOM 1413 C CA . TYR A 1 177 ? -9.731 -15.147 5.590 1.00 58.03 177 TYR A CA 1
ATOM 1414 C C . TYR A 1 177 ? -8.313 -15.669 5.879 1.00 58.03 177 TYR A C 1
ATOM 1416 O O . TYR A 1 177 ? -7.329 -14.969 5.640 1.00 58.03 177 TYR A O 1
ATOM 1424 N N . THR A 1 178 ? -8.173 -16.904 6.374 1.00 56.62 178 THR A N 1
ATOM 1425 C CA . THR A 1 178 ? -6.854 -17.497 6.659 1.00 56.62 178 THR A CA 1
ATOM 1426 C C . THR A 1 178 ? -6.136 -18.025 5.420 1.00 56.62 178 THR A C 1
ATOM 1428 O O . THR A 1 178 ? -4.910 -18.097 5.436 1.00 56.62 178 THR A O 1
ATOM 1431 N N . ASP A 1 179 ? -6.863 -18.328 4.343 1.00 57.12 179 ASP A N 1
ATOM 1432 C CA . ASP A 1 179 ? -6.262 -18.702 3.054 1.00 57.12 179 ASP A CA 1
ATOM 1433 C C . ASP A 1 179 ? -5.616 -17.479 2.376 1.00 57.12 179 ASP A C 1
ATOM 1435 O O . ASP A 1 179 ? -4.495 -17.528 1.868 1.00 57.12 179 ASP A O 1
ATOM 1439 N N . TYR A 1 180 ? -6.249 -16.312 2.534 1.00 57.81 180 TYR A N 1
ATOM 1440 C CA . TYR A 1 180 ? -5.752 -15.032 2.025 1.00 57.81 180 TYR A CA 1
ATOM 1441 C C . TYR A 1 180 ? -4.495 -14.506 2.739 1.00 57.81 180 TYR A C 1
ATOM 1443 O O . TYR A 1 180 ? -3.826 -13.608 2.235 1.00 57.81 180 TYR A O 1
ATOM 1451 N N . PHE A 1 181 ? -4.167 -15.037 3.921 1.00 63.31 181 PHE A N 1
ATOM 1452 C CA . PHE A 1 181 ? -3.018 -14.587 4.716 1.00 63.31 181 PHE A CA 1
ATOM 1453 C C . PHE A 1 181 ? -1.801 -15.523 4.617 1.00 63.31 181 PHE A C 1
ATOM 1455 O O . PHE A 1 181 ? -0.700 -15.160 5.031 1.00 63.31 181 PHE A O 1
ATOM 1462 N N . LEU A 1 182 ? -1.975 -16.723 4.058 1.00 66.81 182 LEU A N 1
ATOM 1463 C CA . LEU A 1 182 ? -0.898 -17.699 3.857 1.00 66.81 182 LEU A CA 1
ATOM 1464 C C . LEU A 1 182 ? -0.553 -17.936 2.378 1.00 66.81 182 LEU A C 1
ATOM 1466 O O . LEU A 1 182 ? 0.544 -18.420 2.100 1.00 66.81 182 LEU A O 1
ATOM 1470 N N . GLY A 1 183 ? -1.431 -17.554 1.446 1.00 70.75 183 GLY A N 1
ATOM 1471 C CA . GLY A 1 183 ? -1.351 -17.892 0.020 1.00 70.75 183 GLY A CA 1
ATOM 1472 C C . GLY A 1 183 ? -0.549 -16.945 -0.882 1.00 70.75 183 GLY A C 1
ATOM 1473 O O . GLY A 1 183 ? -1.014 -16.622 -1.970 1.00 70.75 183 GLY A O 1
ATOM 1474 N N . GLY A 1 184 ? 0.640 -16.504 -0.464 1.00 90.12 184 GLY A N 1
ATOM 1475 C CA . GLY A 1 184 ? 1.585 -15.842 -1.378 1.00 90.12 184 GLY A CA 1
ATOM 1476 C C . GLY A 1 184 ? 1.135 -14.473 -1.913 1.00 90.12 184 GLY A C 1
ATOM 1477 O O . GLY A 1 184 ? 0.504 -13.689 -1.209 1.00 90.12 184 GLY A O 1
ATOM 1478 N N . CYS A 1 185 ? 1.544 -14.151 -3.139 1.00 95.44 185 CYS A N 1
ATOM 1479 C CA . CYS A 1 185 ? 1.110 -12.967 -3.878 1.00 95.44 185 CYS A CA 1
ATOM 1480 C C . CYS A 1 185 ? 0.002 -13.372 -4.850 1.00 95.44 185 CYS A C 1
ATOM 1482 O O . CYS A 1 185 ? 0.131 -14.388 -5.534 1.00 95.44 185 CYS A O 1
ATOM 1484 N N . LYS A 1 186 ? -1.057 -12.564 -4.934 1.00 95.50 186 LYS A N 1
ATOM 1485 C CA . LYS A 1 186 ? -2.168 -12.774 -5.862 1.00 95.50 186 LYS A CA 1
ATOM 1486 C C . LYS A 1 186 ? -2.292 -11.600 -6.817 1.00 95.50 186 LYS A C 1
ATOM 1488 O O . LYS A 1 186 ? -2.303 -10.458 -6.373 1.00 95.50 186 LYS A O 1
ATOM 1493 N N . ASP A 1 187 ? -2.463 -11.909 -8.090 1.00 97.44 187 ASP A N 1
ATOM 1494 C CA . ASP A 1 187 ? -2.647 -10.932 -9.153 1.00 97.44 187 ASP A CA 1
ATOM 1495 C C . ASP A 1 187 ? -3.999 -11.138 -9.831 1.00 97.44 187 ASP A C 1
ATOM 1497 O O . ASP A 1 187 ? -4.387 -12.286 -10.075 1.00 97.44 187 ASP A O 1
ATOM 1501 N N . SER A 1 188 ? -4.760 -10.071 -10.072 1.00 97.88 188 SER A N 1
ATOM 1502 C CA . SER A 1 188 ? -6.142 -10.207 -10.553 1.00 97.88 188 SER A CA 1
ATOM 1503 C C . SER A 1 188 ? -6.265 -10.397 -12.062 1.00 97.88 188 SER A C 1
ATOM 1505 O O . SER A 1 188 ? -7.311 -10.861 -12.510 1.00 97.88 188 SER A O 1
ATOM 1507 N N . ASP A 1 189 ? -5.232 -10.051 -12.824 1.00 97.88 189 ASP A N 1
ATOM 1508 C CA . ASP A 1 189 ? -5.174 -10.130 -14.292 1.00 97.88 189 ASP A CA 1
ATOM 1509 C C . ASP A 1 189 ? -4.251 -11.259 -14.804 1.00 97.88 189 ASP A C 1
ATOM 1511 O O . ASP A 1 189 ? -4.083 -11.458 -16.010 1.00 97.88 189 ASP A O 1
ATOM 1515 N N . GLY A 1 190 ? -3.671 -12.034 -13.881 1.00 95.56 190 GLY A N 1
ATOM 1516 C CA . GLY A 1 190 ? -2.839 -13.190 -14.192 1.00 95.56 190 GLY A CA 1
ATOM 1517 C C . GLY A 1 190 ? -1.362 -12.888 -14.450 1.00 95.56 190 GLY A C 1
ATOM 1518 O O . GLY A 1 190 ? -0.670 -13.771 -14.967 1.00 95.56 190 GLY A O 1
ATOM 1519 N N . GLY A 1 191 ? -0.845 -11.713 -14.080 1.00 96.12 191 GLY A N 1
ATOM 1520 C CA . GLY A 1 191 ? 0.591 -11.442 -14.079 1.00 96.12 191 GLY A CA 1
ATOM 1521 C C . GLY A 1 191 ? 0.950 -10.147 -14.793 1.00 96.12 191 GLY A C 1
ATOM 1522 O O . GLY A 1 191 ? 0.754 -9.062 -14.288 1.00 96.12 191 GLY A O 1
ATOM 1523 N N . LYS A 1 192 ? 1.611 -10.256 -15.949 1.00 98.12 192 LYS A N 1
ATOM 1524 C CA . LYS A 1 192 ? 2.007 -9.081 -16.744 1.00 98.12 192 LYS A CA 1
ATOM 1525 C C . LYS A 1 192 ? 1.008 -8.882 -17.877 1.00 98.12 192 LYS A C 1
ATOM 1527 O O . LYS A 1 192 ? 1.287 -9.320 -18.999 1.00 98.12 192 LYS A O 1
ATOM 1532 N N . ASN A 1 193 ? -0.146 -8.298 -17.586 1.00 97.81 193 ASN A N 1
ATOM 1533 C CA . ASN A 1 193 ? -1.199 -8.020 -18.548 1.00 97.81 193 ASN A CA 1
ATOM 1534 C C . ASN A 1 193 ? -1.460 -6.515 -18.707 1.00 97.81 193 ASN A C 1
ATOM 1536 O O . ASN A 1 193 ? -2.418 -5.951 -18.201 1.00 97.81 193 ASN A O 1
ATOM 1540 N N . PHE A 1 194 ? -0.698 -5.886 -19.598 1.00 98.06 194 PHE A N 1
ATOM 1541 C CA . PHE A 1 194 ? -0.769 -4.439 -19.830 1.00 98.06 194 PHE A CA 1
ATOM 1542 C C . PHE A 1 194 ? -2.098 -3.918 -20.408 1.00 98.06 194 PHE A C 1
ATOM 1544 O O . PHE A 1 194 ? -2.231 -2.711 -20.612 1.00 98.06 194 PHE A O 1
ATOM 1551 N N . TYR A 1 195 ? -3.038 -4.790 -20.775 1.00 97.62 195 TYR A N 1
ATOM 1552 C CA . TYR A 1 195 ? -4.281 -4.428 -21.467 1.00 97.62 195 TYR A CA 1
ATOM 1553 C C . TYR A 1 195 ? -5.540 -4.677 -20.625 1.00 97.62 195 TYR A C 1
ATOM 1555 O O . TYR A 1 195 ? -6.635 -4.306 -21.051 1.00 97.62 195 TYR A O 1
ATOM 1563 N N . GLU A 1 196 ? -5.396 -5.253 -19.433 1.00 97.94 196 GLU A N 1
ATOM 1564 C CA . GLU A 1 196 ? -6.459 -5.420 -18.445 1.00 97.94 196 GLU A CA 1
ATOM 1565 C C . GLU A 1 196 ? -6.013 -4.770 -17.137 1.00 97.94 196 GLU A C 1
ATOM 1567 O O . GLU A 1 196 ? -4.833 -4.753 -16.830 1.00 97.94 196 GLU A O 1
ATOM 1572 N N . GLN A 1 197 ? -6.931 -4.161 -16.385 1.00 98.00 197 GLN A N 1
ATOM 1573 C CA . GLN A 1 197 ? -6.535 -3.507 -15.140 1.00 98.00 197 GLN A CA 1
ATOM 1574 C C . GLN A 1 197 ? -6.378 -4.561 -14.043 1.00 98.00 197 GLN A C 1
ATOM 1576 O O . GLN A 1 197 ? -7.367 -5.180 -13.637 1.00 98.00 197 GLN A O 1
ATOM 1581 N N . GLY A 1 198 ? -5.162 -4.711 -13.533 1.00 98.00 198 GLY A N 1
ATOM 1582 C CA . GLY A 1 198 ? -4.812 -5.601 -12.444 1.00 98.00 198 GLY A CA 1
ATOM 1583 C C . GLY A 1 198 ? -4.781 -4.927 -11.070 1.00 98.00 198 GLY A C 1
ATOM 1584 O O . GLY A 1 198 ? -4.620 -3.714 -10.900 1.00 98.00 198 GLY A O 1
ATOM 1585 N N . THR A 1 199 ? -4.984 -5.746 -10.040 1.00 98.31 199 THR A N 1
ATOM 1586 C CA . THR A 1 199 ? -4.678 -5.465 -8.638 1.00 98.31 199 THR A CA 1
ATOM 1587 C C . THR A 1 199 ? -3.806 -6.595 -8.114 1.00 98.31 199 THR A C 1
ATOM 1589 O O . THR A 1 199 ? -4.268 -7.728 -7.953 1.00 98.31 199 THR A O 1
ATOM 1592 N N . THR A 1 200 ? -2.572 -6.260 -7.759 1.00 97.88 200 THR A N 1
ATOM 1593 C CA . THR A 1 200 ? -1.641 -7.172 -7.104 1.00 97.88 200 THR A CA 1
ATOM 1594 C C . THR A 1 200 ? -1.752 -7.031 -5.592 1.00 97.88 200 THR A C 1
ATOM 1596 O O . THR A 1 200 ? -1.519 -5.962 -5.029 1.00 97.88 200 THR A O 1
ATOM 1599 N N . VAL A 1 201 ? -2.056 -8.127 -4.903 1.00 96.00 201 VAL A N 1
ATOM 1600 C CA . VAL A 1 201 ? -2.006 -8.227 -3.445 1.00 96.00 201 VAL A CA 1
ATOM 1601 C C . VAL A 1 201 ? -0.755 -8.991 -3.037 1.00 96.00 201 VAL A C 1
ATOM 1603 O O . VAL A 1 201 ? -0.594 -10.171 -3.340 1.00 96.00 201 VAL A O 1
ATOM 1606 N N . SER A 1 202 ? 0.144 -8.313 -2.329 1.00 95.31 202 SER A N 1
ATOM 1607 C CA . SER A 1 202 ? 1.370 -8.904 -1.808 1.00 95.31 202 SER A CA 1
ATOM 1608 C C . SER A 1 202 ? 1.093 -9.893 -0.674 1.00 95.31 202 SER A C 1
ATOM 1610 O O . SER A 1 202 ? 0.056 -9.849 -0.011 1.00 95.31 202 SER A O 1
ATOM 1612 N N . LYS A 1 203 ? 2.107 -10.694 -0.340 1.00 91.69 203 LYS A N 1
ATOM 1613 C CA . LYS A 1 203 ? 2.091 -11.602 0.816 1.00 91.69 203 LYS A CA 1
ATOM 1614 C C . LYS A 1 203 ? 1.813 -10.917 2.162 1.00 91.69 203 LYS A C 1
ATOM 1616 O O . LYS A 1 203 ? 1.392 -11.568 3.110 1.00 91.69 203 LYS A O 1
ATOM 1621 N N . THR A 1 204 ? 2.062 -9.610 2.280 1.00 90.75 204 THR A N 1
ATOM 1622 C CA . THR A 1 204 ? 1.753 -8.835 3.497 1.00 90.75 204 THR A CA 1
ATOM 1623 C C . THR A 1 204 ? 0.330 -8.273 3.502 1.00 90.75 204 THR A C 1
ATOM 1625 O O . THR A 1 204 ? -0.021 -7.530 4.417 1.00 90.75 204 THR A O 1
ATOM 1628 N N . GLY A 1 205 ? -0.476 -8.584 2.482 1.00 91.31 205 GLY A N 1
ATOM 1629 C CA . GLY A 1 205 ? -1.819 -8.045 2.281 1.00 91.31 205 GLY A CA 1
ATOM 1630 C C . GLY A 1 205 ? -1.840 -6.623 1.714 1.00 91.31 205 GLY A C 1
ATOM 1631 O O . GLY A 1 205 ? -2.881 -5.972 1.746 1.00 91.31 205 GLY A O 1
ATOM 1632 N N . SER A 1 206 ? -0.708 -6.107 1.225 1.00 94.38 206 SER A N 1
ATOM 1633 C CA . SER A 1 206 ? -0.664 -4.791 0.579 1.00 94.38 206 SER A CA 1
ATOM 1634 C C . SER A 1 206 ? -1.179 -4.916 -0.849 1.00 94.38 206 SER A C 1
ATOM 1636 O O . SER A 1 206 ? -0.637 -5.711 -1.609 1.00 94.38 206 SER A O 1
ATOM 1638 N N . ALA A 1 207 ? -2.211 -4.150 -1.196 1.00 96.50 207 ALA A N 1
ATOM 1639 C CA . ALA A 1 207 ? -2.785 -4.127 -2.536 1.00 96.50 207 ALA A CA 1
ATOM 1640 C C . ALA A 1 207 ? -2.239 -2.936 -3.335 1.00 96.50 207 ALA A C 1
ATOM 1642 O O . ALA A 1 207 ? -2.282 -1.804 -2.853 1.00 96.50 207 ALA A O 1
ATOM 1643 N N . GLU A 1 208 ? -1.762 -3.199 -4.545 1.00 98.12 208 GLU A N 1
ATOM 1644 C CA . GLU A 1 208 ? -1.302 -2.213 -5.521 1.00 98.12 208 GLU A CA 1
ATOM 1645 C C . GLU A 1 208 ? -2.136 -2.370 -6.797 1.00 98.12 208 GLU A C 1
ATOM 1647 O O . GLU A 1 208 ? -2.395 -3.489 -7.234 1.00 98.12 208 GLU A O 1
ATOM 1652 N N . LEU A 1 209 ? -2.587 -1.253 -7.359 1.00 98.38 209 LEU A N 1
ATOM 1653 C CA . LEU A 1 209 ? -3.375 -1.200 -8.593 1.00 98.38 209 LEU A CA 1
ATOM 1654 C C . LEU A 1 209 ? -2.454 -0.827 -9.755 1.00 98.38 209 LEU A C 1
ATOM 1656 O O . LEU A 1 209 ? -1.513 -0.059 -9.541 1.00 98.38 209 LEU A O 1
ATOM 1660 N N . ASP A 1 210 ? -2.768 -1.267 -10.969 1.00 98.69 210 ASP A N 1
ATOM 1661 C CA . ASP A 1 210 ? -2.098 -0.763 -12.168 1.00 98.69 210 ASP A CA 1
ATOM 1662 C C . ASP A 1 210 ? -2.502 0.671 -12.492 1.00 98.69 210 ASP A C 1
ATOM 1664 O O . ASP A 1 210 ? -3.666 1.082 -12.395 1.00 98.69 210 ASP A O 1
ATOM 1668 N N . LEU A 1 211 ? -1.501 1.486 -12.830 1.00 98.38 211 LEU A N 1
ATOM 1669 C CA . LEU A 1 211 ? -1.654 2.938 -12.875 1.00 98.38 211 LEU A CA 1
ATOM 1670 C C . LEU A 1 211 ? -0.879 3.543 -14.036 1.00 98.38 211 LEU A C 1
ATOM 1672 O O . LEU A 1 211 ? 0.323 3.331 -14.190 1.00 98.38 211 LEU A O 1
ATOM 1676 N N . CYS A 1 212 ? -1.530 4.425 -14.786 1.00 98.69 212 CYS A N 1
ATOM 1677 C CA . CYS A 1 212 ? -0.832 5.281 -15.736 1.00 98.69 212 CYS A CA 1
ATOM 1678 C C . CYS A 1 212 ? 0.019 6.332 -15.016 1.00 98.69 212 CYS A C 1
ATOM 1680 O O . CYS A 1 212 ? -0.350 6.855 -13.959 1.00 98.69 212 CYS A O 1
ATOM 1682 N N . SER A 1 213 ? 1.157 6.687 -15.605 1.00 98.31 213 SER A N 1
ATOM 1683 C CA . SER A 1 213 ? 2.033 7.710 -15.058 1.00 98.31 213 SER A CA 1
ATOM 1684 C C . SER A 1 213 ? 1.362 9.077 -15.069 1.00 98.31 213 SER A C 1
ATOM 1686 O O . SER A 1 213 ? 0.799 9.525 -16.064 1.00 98.31 213 SER A O 1
ATOM 1688 N N . THR A 1 214 ? 1.473 9.782 -13.946 1.00 97.69 214 THR A N 1
ATOM 1689 C CA . THR A 1 214 ? 1.012 11.169 -13.804 1.00 97.69 214 THR A CA 1
ATOM 1690 C C . THR A 1 214 ? 2.080 12.182 -14.225 1.00 97.69 214 THR A C 1
ATOM 1692 O O . THR A 1 214 ? 1.829 13.390 -14.246 1.00 97.69 214 THR A O 1
ATOM 1695 N N . ALA A 1 215 ? 3.288 11.713 -14.561 1.00 97.75 215 ALA A N 1
ATOM 1696 C CA . ALA A 1 215 ? 4.383 12.562 -14.997 1.00 97.75 215 ALA A CA 1
ATOM 1697 C C . ALA A 1 215 ? 4.137 13.058 -16.427 1.00 97.75 215 ALA A C 1
ATOM 1699 O O . ALA A 1 215 ? 4.024 12.274 -17.366 1.00 97.75 215 ALA A O 1
ATOM 1700 N N . LYS A 1 216 ? 4.138 14.384 -16.613 1.00 97.31 216 LYS A N 1
ATOM 1701 C CA . LYS A 1 216 ? 3.911 15.013 -17.927 1.00 97.31 216 LYS A CA 1
ATOM 1702 C C . LYS A 1 216 ? 4.938 14.606 -18.986 1.00 97.31 216 LYS A C 1
ATOM 1704 O O . LYS A 1 216 ? 4.638 14.670 -20.169 1.00 97.31 216 LYS A O 1
ATOM 1709 N N . GLN A 1 217 ? 6.145 14.228 -18.567 1.00 98.00 217 GLN A N 1
ATOM 1710 C CA . GLN A 1 217 ? 7.216 13.788 -19.459 1.00 98.00 217 GLN A CA 1
ATOM 1711 C C . GLN A 1 217 ? 6.982 12.376 -20.011 1.00 98.00 217 GLN A C 1
ATOM 1713 O O . GLN A 1 217 ? 7.614 12.013 -20.996 1.00 98.00 217 GLN A O 1
ATOM 1718 N N . TYR A 1 218 ? 6.097 11.589 -19.388 1.00 97.44 218 TYR A N 1
ATOM 1719 C CA . TYR A 1 218 ? 5.878 10.183 -19.722 1.00 97.44 218 TYR A CA 1
ATOM 1720 C C . TYR A 1 218 ? 4.390 9.798 -19.663 1.00 97.44 218 TYR A C 1
ATOM 1722 O O . TYR A 1 218 ? 4.020 8.893 -18.914 1.00 97.44 218 TYR A O 1
ATOM 1730 N N . PRO A 1 219 ? 3.518 10.474 -20.432 1.00 97.31 219 PRO A N 1
ATOM 1731 C CA . PRO A 1 219 ? 2.068 10.302 -20.320 1.00 97.31 219 PRO A CA 1
ATOM 1732 C C . PRO A 1 219 ? 1.578 8.901 -20.717 1.00 97.31 219 PRO A C 1
ATOM 1734 O O . PRO A 1 219 ? 0.469 8.521 -20.358 1.00 97.31 219 PRO A O 1
ATOM 1737 N N . ASN A 1 220 ? 2.397 8.127 -21.436 1.00 98.19 220 ASN A N 1
ATOM 1738 C CA . ASN A 1 220 ? 2.033 6.805 -21.942 1.00 98.19 220 ASN A CA 1
ATOM 1739 C C . ASN A 1 220 ? 2.607 5.656 -21.102 1.00 98.19 220 ASN A C 1
ATOM 1741 O O . ASN A 1 220 ? 2.426 4.496 -21.462 1.00 98.19 220 ASN A O 1
ATOM 1745 N N . ARG A 1 221 ? 3.291 5.943 -19.988 1.00 98.56 221 ARG A N 1
ATOM 1746 C CA . ARG A 1 221 ? 3.826 4.886 -19.124 1.00 98.56 221 ARG A CA 1
ATOM 1747 C C . ARG A 1 221 ? 2.741 4.260 -18.264 1.00 98.56 221 ARG A C 1
ATOM 1749 O O . ARG A 1 221 ? 2.017 4.982 -17.586 1.00 98.56 221 ARG A O 1
ATOM 1756 N N . LEU A 1 222 ? 2.719 2.938 -18.227 1.00 98.69 222 LEU A N 1
ATOM 1757 C CA . LEU A 1 222 ? 1.977 2.110 -17.289 1.00 98.69 222 LEU A CA 1
ATOM 1758 C C . LEU A 1 222 ? 2.922 1.616 -16.186 1.00 98.69 222 LEU A C 1
ATOM 1760 O O . LEU A 1 222 ? 4.023 1.128 -16.463 1.00 98.69 222 LEU A O 1
ATOM 1764 N N . TYR A 1 223 ? 2.506 1.778 -14.934 1.00 98.62 223 TYR A N 1
ATOM 1765 C CA . TYR A 1 223 ? 3.075 1.092 -13.783 1.00 98.62 223 TYR A CA 1
ATOM 1766 C C . TYR A 1 223 ? 2.272 -0.180 -13.551 1.00 98.62 223 TYR A C 1
ATOM 1768 O O . TYR A 1 223 ? 1.190 -0.113 -12.978 1.00 98.62 223 TYR A O 1
ATOM 1776 N N . GLU A 1 224 ? 2.832 -1.291 -14.008 1.00 98.62 224 GLU A N 1
ATOM 1777 C CA . GLU A 1 224 ? 2.269 -2.629 -13.853 1.00 98.62 224 GLU A CA 1
ATOM 1778 C C . GLU A 1 224 ? 2.768 -3.239 -12.544 1.00 98.62 224 GLU A C 1
ATOM 1780 O O . GLU A 1 224 ? 3.989 -3.306 -12.317 1.00 98.62 224 GLU A O 1
ATOM 1785 N N . PHE A 1 225 ? 1.854 -3.715 -11.712 1.00 98.56 225 PHE A N 1
ATOM 1786 C CA . PHE A 1 225 ? 2.153 -4.514 -10.542 1.00 98.56 225 PHE A CA 1
ATOM 1787 C C . PHE A 1 225 ? 1.787 -5.962 -10.803 1.00 98.56 225 PHE A C 1
ATOM 1789 O O . PHE A 1 225 ? 0.688 -6.243 -11.243 1.00 98.56 225 PHE A O 1
ATOM 1796 N N . TYR A 1 226 ? 2.716 -6.867 -10.501 1.00 98.44 226 TYR A N 1
ATOM 1797 C CA . TYR A 1 226 ? 2.516 -8.287 -10.757 1.00 98.44 226 TYR A CA 1
ATOM 1798 C C . TYR A 1 226 ? 3.172 -9.173 -9.707 1.00 98.44 226 TYR A C 1
ATOM 1800 O O . TYR A 1 226 ? 4.128 -8.773 -9.029 1.00 98.44 226 TYR A O 1
ATOM 1808 N N . CYS A 1 227 ? 2.722 -10.421 -9.615 1.00 98.00 227 CYS A N 1
ATOM 1809 C CA . CYS A 1 227 ? 3.374 -11.441 -8.796 1.00 98.00 227 CYS A CA 1
ATOM 1810 C C . CYS A 1 227 ? 4.514 -12.134 -9.556 1.00 98.00 227 CYS A C 1
ATOM 1812 O O . CYS A 1 227 ? 4.313 -12.721 -10.619 1.00 98.00 227 CYS A O 1
ATOM 1814 N N . ASP A 1 228 ? 5.739 -12.085 -9.021 1.00 97.19 228 ASP A N 1
ATOM 1815 C CA . ASP A 1 228 ? 6.866 -12.825 -9.596 1.00 97.19 228 ASP A CA 1
ATOM 1816 C C . ASP A 1 228 ? 6.843 -14.323 -9.236 1.00 97.19 228 ASP A C 1
ATOM 1818 O O . ASP A 1 228 ? 6.045 -14.795 -8.428 1.00 97.19 228 ASP A O 1
ATOM 1822 N N . LYS A 1 229 ? 7.775 -15.087 -9.820 1.00 95.88 229 LYS A N 1
ATOM 1823 C CA . LYS A 1 229 ? 7.924 -16.535 -9.584 1.00 95.88 229 LYS A CA 1
ATOM 1824 C C . LYS A 1 229 ? 8.204 -16.935 -8.128 1.00 95.88 229 LYS A C 1
ATOM 1826 O O . LYS A 1 229 ? 8.132 -18.115 -7.812 1.00 95.88 229 LYS A O 1
ATOM 1831 N N . ASN A 1 230 ? 8.592 -15.988 -7.273 1.00 95.44 230 ASN A N 1
ATOM 1832 C CA . ASN A 1 230 ? 8.825 -16.207 -5.847 1.00 95.44 230 ASN A CA 1
ATOM 1833 C C . ASN A 1 230 ? 7.640 -15.709 -5.003 1.00 95.44 230 ASN A C 1
ATOM 1835 O O . ASN A 1 230 ? 7.808 -15.497 -3.802 1.00 95.44 230 ASN A O 1
ATOM 1839 N N . GLU A 1 231 ? 6.483 -15.468 -5.629 1.00 94.25 231 GLU A N 1
ATOM 1840 C CA . GLU A 1 231 ? 5.282 -14.927 -4.990 1.00 94.25 231 GLU A CA 1
ATOM 1841 C C . GLU A 1 231 ? 5.530 -13.561 -4.330 1.00 94.25 231 GLU A C 1
ATOM 1843 O O . GLU A 1 231 ? 4.970 -13.236 -3.281 1.00 94.25 231 GLU A O 1
ATOM 1848 N N . MET A 1 232 ? 6.399 -12.745 -4.931 1.00 96.00 232 MET A N 1
ATOM 1849 C CA . MET A 1 232 ? 6.660 -11.382 -4.479 1.00 96.00 232 MET A CA 1
ATOM 1850 C C . MET A 1 232 ? 6.005 -10.391 -5.434 1.00 96.00 232 MET A C 1
ATOM 1852 O O . MET A 1 232 ? 6.219 -10.461 -6.643 1.00 96.00 232 MET A O 1
ATOM 1856 N N . ALA A 1 233 ? 5.268 -9.425 -4.883 1.00 97.31 233 ALA A N 1
ATOM 1857 C CA . ALA A 1 233 ? 4.751 -8.299 -5.652 1.00 97.31 233 ALA A CA 1
ATOM 1858 C C . ALA A 1 233 ? 5.920 -7.475 -6.216 1.00 97.31 233 ALA A C 1
ATOM 1860 O O . ALA A 1 233 ? 6.831 -7.063 -5.486 1.00 97.31 233 ALA A O 1
ATOM 1861 N N . ARG A 1 234 ? 5.905 -7.238 -7.523 1.00 98.31 234 ARG A N 1
ATOM 1862 C CA . ARG A 1 234 ? 6.891 -6.448 -8.260 1.00 98.31 234 ARG A CA 1
ATOM 1863 C C . ARG A 1 234 ? 6.191 -5.345 -9.021 1.00 98.31 234 ARG A C 1
ATOM 1865 O O . ARG A 1 234 ? 5.025 -5.461 -9.351 1.00 98.31 234 ARG A O 1
ATOM 1872 N N . LYS A 1 235 ? 6.950 -4.296 -9.328 1.00 98.31 235 LYS A N 1
ATOM 1873 C CA . LYS A 1 235 ? 6.528 -3.228 -10.227 1.00 98.31 235 LYS A CA 1
ATOM 1874 C C . LYS A 1 235 ? 7.396 -3.247 -11.475 1.00 98.31 235 LYS A C 1
ATOM 1876 O O . LYS A 1 235 ? 8.623 -3.302 -11.353 1.00 98.31 235 LYS A O 1
ATOM 1881 N N . MET A 1 236 ? 6.791 -3.128 -12.647 1.00 98.25 236 MET A N 1
ATOM 1882 C CA . MET A 1 236 ? 7.487 -2.794 -13.885 1.00 98.25 236 MET A CA 1
ATOM 1883 C C . MET A 1 236 ? 6.921 -1.520 -14.508 1.00 98.25 236 MET A C 1
ATOM 1885 O O . MET A 1 236 ? 5.859 -1.031 -14.138 1.00 98.25 236 MET A O 1
ATOM 1889 N N . VAL A 1 237 ? 7.700 -0.935 -15.411 1.00 98.56 237 VAL A N 1
ATOM 1890 C CA . VAL A 1 237 ? 7.302 0.246 -16.172 1.00 98.56 237 VAL A CA 1
ATOM 1891 C C . VAL A 1 237 ? 7.217 -0.181 -17.625 1.00 98.56 237 VAL A C 1
ATOM 1893 O O . VAL A 1 237 ? 8.211 -0.662 -18.169 1.00 98.56 237 VAL A O 1
ATOM 1896 N N . PHE A 1 238 ? 6.053 -0.007 -18.234 1.00 98.25 238 PHE A N 1
ATOM 1897 C CA . PHE A 1 238 ? 5.808 -0.330 -19.633 1.00 98.25 238 PHE A CA 1
ATOM 1898 C C . PHE A 1 238 ? 5.375 0.929 -20.387 1.00 98.25 238 PHE A C 1
ATOM 1900 O O . PHE A 1 238 ? 4.646 1.754 -19.847 1.00 98.25 238 PHE A O 1
ATOM 1907 N N . GLU A 1 239 ? 5.858 1.122 -21.611 1.00 98.38 239 GLU A N 1
ATOM 1908 C CA . GLU A 1 239 ? 5.473 2.264 -22.446 1.00 98.38 239 GLU A CA 1
ATOM 1909 C C . GLU A 1 239 ? 4.349 1.815 -23.386 1.00 98.38 239 GLU A C 1
ATOM 1911 O O . GLU A 1 239 ? 4.584 1.034 -24.307 1.00 98.38 239 GLU A O 1
ATOM 1916 N N . CYS A 1 240 ? 3.122 2.278 -23.144 1.00 98.25 240 CYS A N 1
ATOM 1917 C CA . CYS A 1 240 ? 1.968 1.870 -23.936 1.00 98.25 240 CYS A CA 1
ATOM 1918 C C . CYS A 1 240 ? 2.047 2.444 -25.361 1.00 98.25 240 CYS A C 1
ATOM 1920 O O . CYS A 1 240 ? 2.107 3.671 -25.512 1.00 98.25 240 CYS A O 1
ATOM 1922 N N . PRO A 1 241 ? 1.952 1.611 -26.415 1.00 97.31 241 PRO A N 1
ATOM 1923 C CA . PRO A 1 241 ? 2.113 2.062 -27.799 1.00 97.31 241 PRO A CA 1
ATOM 1924 C C . PRO A 1 241 ? 1.042 3.076 -28.227 1.00 97.31 241 PRO A C 1
ATOM 1926 O O . PRO A 1 241 ? 1.350 4.032 -28.934 1.00 97.31 241 PRO A O 1
ATOM 1929 N N . ASN A 1 242 ? -0.193 2.927 -27.734 1.00 97.25 242 ASN A N 1
ATOM 1930 C CA . ASN A 1 242 ? -1.324 3.808 -28.065 1.00 97.25 242 ASN A CA 1
ATOM 1931 C C . ASN A 1 242 ? -1.772 4.686 -26.889 1.00 97.25 242 ASN A C 1
ATOM 1933 O O . ASN A 1 242 ? -2.897 5.188 -26.862 1.00 97.25 242 ASN A O 1
ATOM 1937 N N . GLY A 1 243 ? -0.886 4.871 -25.912 1.00 97.56 243 GLY A N 1
ATOM 1938 C CA . GLY A 1 243 ? -1.176 5.605 -24.690 1.00 97.56 243 GLY A CA 1
ATOM 1939 C C . GLY A 1 243 ? -1.754 4.738 -23.577 1.00 97.56 243 GLY A C 1
ATOM 1940 O O . GLY A 1 243 ? -2.250 3.631 -23.797 1.00 97.56 243 GLY A O 1
ATOM 1941 N N . CYS A 1 244 ? -1.640 5.268 -22.362 1.00 98.44 244 CYS A N 1
ATOM 1942 C CA . CYS A 1 244 ? -2.142 4.645 -21.148 1.00 98.44 244 CYS A CA 1
ATOM 1943 C C . CYS A 1 244 ? -3.403 5.378 -20.691 1.00 98.44 244 CYS A C 1
ATOM 1945 O O . CYS A 1 244 ? -3.425 6.612 -20.631 1.00 98.44 244 CYS A O 1
ATOM 1947 N N . LYS A 1 245 ? -4.451 4.630 -20.352 1.00 97.94 245 LYS A N 1
ATOM 1948 C CA . LYS A 1 245 ? -5.688 5.174 -19.799 1.00 97.94 245 LYS A CA 1
ATOM 1949 C C . LYS A 1 245 ? -6.248 4.230 -18.742 1.00 97.94 245 LYS A C 1
ATOM 1951 O O . LYS A 1 245 ? -6.293 3.034 -18.966 1.00 97.94 245 LYS A O 1
ATOM 1956 N N . ASP A 1 246 ? -6.683 4.778 -17.608 1.00 97.44 246 ASP A N 1
ATOM 1957 C CA . ASP A 1 246 ? -7.360 4.031 -16.535 1.00 97.44 246 ASP A CA 1
ATOM 1958 C C . ASP A 1 246 ? -6.589 2.789 -16.042 1.00 97.44 246 ASP A C 1
ATOM 1960 O O . ASP A 1 246 ? -7.188 1.796 -15.652 1.00 97.44 246 ASP A O 1
ATOM 1964 N N . GLY A 1 247 ? -5.252 2.856 -16.043 1.00 97.88 247 GLY A N 1
ATOM 1965 C CA . GLY A 1 247 ? -4.401 1.746 -15.603 1.00 97.88 247 GLY A CA 1
ATOM 1966 C C . GLY A 1 247 ? -4.210 0.644 -16.644 1.00 97.88 247 GLY A C 1
ATOM 1967 O O . GLY A 1 247 ? -3.752 -0.422 -16.277 1.00 97.88 247 GLY A O 1
ATOM 1968 N N . VAL A 1 248 ? -4.533 0.893 -17.919 1.00 98.38 248 VAL A N 1
ATOM 1969 C CA . VAL A 1 248 ? -4.308 -0.055 -19.021 1.00 98.38 248 VAL A CA 1
ATOM 1970 C C . VAL A 1 248 ? -3.750 0.636 -20.263 1.00 98.38 248 VAL A C 1
ATOM 1972 O O . VAL A 1 248 ? -3.960 1.832 -20.494 1.00 98.38 248 VAL A O 1
ATOM 1975 N N . CYS A 1 249 ? -3.055 -0.116 -21.108 1.00 98.50 249 CYS A N 1
ATOM 1976 C CA . CYS A 1 249 ? -2.683 0.317 -22.444 1.00 98.50 249 CYS A CA 1
ATOM 1977 C C . CYS A 1 249 ? -3.886 0.261 -23.390 1.00 98.50 249 CYS A C 1
ATOM 1979 O O . CYS A 1 249 ? -4.653 -0.700 -23.407 1.00 98.50 249 CYS A O 1
ATOM 1981 N N . ALA A 1 250 ? -4.035 1.277 -24.238 1.00 97.50 250 ALA A N 1
ATOM 1982 C CA . ALA A 1 250 ? -5.025 1.227 -25.304 1.00 97.50 250 ALA A CA 1
ATOM 1983 C C . ALA A 1 250 ? -4.619 0.186 -26.367 1.00 97.50 250 ALA A C 1
ATOM 1985 O O . ALA A 1 250 ? -3.493 0.205 -26.877 1.00 97.50 250 ALA A O 1
ATOM 1986 N N . ALA A 1 251 ? -5.546 -0.709 -26.715 1.00 91.88 251 ALA A N 1
ATOM 1987 C CA . ALA A 1 251 ? -5.364 -1.649 -27.817 1.00 91.88 251 ALA A CA 1
ATOM 1988 C C . ALA A 1 251 ? -5.176 -0.905 -29.152 1.00 91.88 251 ALA A C 1
ATOM 1990 O O . ALA A 1 251 ? -5.708 0.196 -29.343 1.00 91.88 251 ALA A O 1
ATOM 1991 N N . GLU A 1 252 ? -4.417 -1.506 -30.071 1.00 77.81 252 GLU A N 1
ATOM 1992 C CA . GLU A 1 252 ? -4.351 -1.029 -31.455 1.00 77.81 252 GLU A CA 1
ATOM 1993 C C . GLU A 1 252 ? -5.756 -1.081 -32.077 1.00 77.81 252 GLU A C 1
ATOM 1995 O O . GLU A 1 252 ? -6.515 -2.025 -31.847 1.00 77.81 252 GLU A O 1
ATOM 2000 N N . LYS A 1 253 ? -6.124 -0.014 -32.792 1.00 64.81 253 LYS A N 1
ATOM 2001 C CA . LYS A 1 253 ? -7.411 0.101 -33.490 1.00 64.81 253 LYS A CA 1
ATOM 2002 C C . LYS A 1 253 ? -7.388 -0.588 -34.842 1.00 64.81 253 LYS A C 1
ATOM 2004 O O . LYS A 1 253 ? -6.338 -0.496 -35.512 1.00 64.81 253 LYS A O 1
#

Sequence (253 aa):
MSKKKRYLSKSKLAQHGKKQEIKTAVAMPKDDSQKLKQFEQQIKQQSSQTNQLAKQRPQHHKRNILLIIIVVLLFIAILFVINLNANQREKAALQLQEKQSDYVPYEDIVEPEQAVPIAPEEQFEQLQKAEQQAVSDVPKEIIAPTVISEEQLIKQQSSQGSGQQLPSLESQLSLEYTDYFLGGCKDSDGGKNFYEQGTTVSKTGSAELDLCSTAKQYPNRLYEFYCDKNEMARKMVFECPNGCKDGVCAAEK

pLDDT: mean 77.5, std 19.26, range [38.97, 98.69]